Protein AF-A0A812NK89-F1 (afdb_monomer)

Nearest PDB structures (foldseek):
  6ip6-assembly1_2S  TM=3.475E-01  e=8.165E+00  Homo sapiens
  3pl0-assembly1_A  TM=1.656E-01  e=3.357E+00  Methylibium petroleiphilum PM1

Sequence (204 aa):
DRTREELKKIGLPSGADFSTDVNGKRNWAWVPVANDNKEDELMNLLQKYAIDVAEFSWQSFSELYDEVYTNRLSELQEIDNELLRTVRIVKVWLSADILGCRHVLVMKTKQQRRKTVEVPGVRALSMRMRAAQTWDDAAREALHDIARQIVLRMLPTKRPRDLSARRCECDVKVRSISGETMLVLDSKTSPEEVQNKKRISNMA

Mean predicted aligned error: 14.64 Å

pLDDT: mean 73.65, std 20.9, range [26.86, 96.31]

Organism: Symbiodinium pilosum (NCBI:txid2952)

Structure (mmCIF, N/CA/C/O backbone):
data_AF-A0A812NK89-F1
#
_entry.id   AF-A0A812NK89-F1
#
loop_
_atom_site.group_PDB
_atom_site.id
_atom_site.type_symbol
_atom_site.label_atom_id
_atom_site.label_alt_id
_atom_site.label_comp_id
_atom_site.label_asym_id
_atom_site.label_entity_id
_atom_site.label_seq_id
_atom_site.pdbx_PDB_ins_code
_atom_site.Cartn_x
_atom_site.Cartn_y
_atom_site.Cartn_z
_atom_site.occupancy
_atom_site.B_iso_or_equiv
_atom_site.auth_seq_id
_atom_site.auth_comp_id
_atom_site.auth_asym_id
_atom_site.auth_atom_id
_atom_site.pdbx_PDB_model_num
ATOM 1 N N . ASP A 1 1 ? -25.077 10.289 24.268 1.00 55.59 1 ASP A N 1
ATOM 2 C CA . ASP A 1 1 ? -25.752 10.000 25.546 1.00 55.59 1 ASP A CA 1
ATOM 3 C C . ASP A 1 1 ? -26.738 11.129 25.864 1.00 55.59 1 ASP A C 1
ATOM 5 O O . ASP A 1 1 ? -26.308 12.226 26.197 1.00 55.59 1 ASP A O 1
ATOM 9 N N . ARG A 1 2 ? -28.044 10.927 25.615 1.00 58.72 2 ARG A N 1
ATOM 10 C CA . ARG A 1 2 ? -29.088 11.986 25.666 1.00 58.72 2 ARG A CA 1
ATOM 11 C C . ARG A 1 2 ? -29.565 12.310 27.093 1.00 58.72 2 ARG A C 1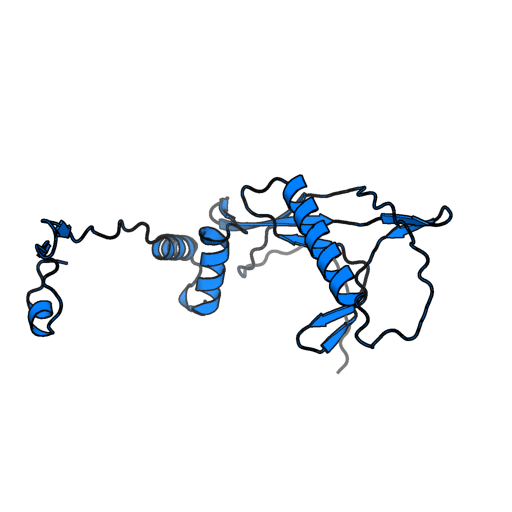
ATOM 13 O O . ARG A 1 2 ? -30.353 13.230 27.286 1.00 58.72 2 ARG A O 1
ATOM 20 N N . THR A 1 3 ? -29.105 11.552 28.083 1.00 67.88 3 THR A N 1
ATOM 21 C CA . THR A 1 3 ? -29.560 11.607 29.482 1.00 67.88 3 THR A CA 1
ATOM 22 C C . THR A 1 3 ? -28.690 12.498 30.373 1.00 67.88 3 THR A C 1
ATOM 24 O O . THR A 1 3 ? -29.073 12.792 31.502 1.00 67.88 3 THR A O 1
ATOM 27 N N . ARG A 1 4 ? -27.535 12.976 29.886 1.00 71.62 4 ARG A N 1
ATOM 28 C CA . ARG A 1 4 ? -26.609 13.804 30.676 1.00 71.62 4 ARG A CA 1
ATOM 29 C C . ARG A 1 4 ? -27.015 15.279 30.681 1.00 71.62 4 ARG A C 1
ATOM 31 O O . ARG A 1 4 ? -26.619 16.050 29.809 1.00 71.62 4 ARG A O 1
ATOM 38 N N . GLU A 1 5 ? -27.761 15.690 31.704 1.00 73.38 5 GLU A N 1
ATOM 39 C CA . GLU A 1 5 ? -28.183 17.089 31.907 1.00 73.38 5 GLU A CA 1
ATOM 40 C C . GLU A 1 5 ? -27.022 18.075 32.092 1.00 73.38 5 GLU A C 1
ATOM 42 O O . GLU A 1 5 ? -27.149 19.258 31.779 1.00 73.38 5 GLU A O 1
ATOM 47 N N . GLU A 1 6 ? -25.873 17.593 32.556 1.00 79.00 6 GLU A N 1
ATOM 48 C CA . GLU A 1 6 ? -24.673 18.400 32.786 1.00 79.00 6 GLU A CA 1
ATOM 49 C C . GLU A 1 6 ? -24.163 19.069 31.502 1.00 79.00 6 GLU A C 1
ATOM 51 O O . GLU A 1 6 ? -23.669 20.194 31.544 1.00 79.00 6 GLU A O 1
ATOM 56 N N . LEU A 1 7 ? -24.377 18.435 30.344 1.00 69.12 7 LEU A N 1
ATOM 57 C CA . LEU A 1 7 ? -23.975 18.966 29.039 1.00 69.12 7 LEU A CA 1
ATOM 58 C C . LEU A 1 7 ? -24.836 20.157 28.591 1.00 69.12 7 LEU A C 1
ATOM 60 O O . LEU A 1 7 ? -24.370 20.997 27.822 1.00 69.12 7 LEU A O 1
ATOM 64 N N . LYS A 1 8 ? -26.062 20.299 29.116 1.00 70.56 8 LYS A N 1
ATOM 65 C CA . LYS A 1 8 ? -26.908 21.474 28.841 1.00 70.56 8 LYS A CA 1
ATOM 66 C C . LYS A 1 8 ? -26.309 22.749 29.442 1.00 70.56 8 LYS A C 1
ATOM 68 O O . LYS A 1 8 ? -26.488 23.830 28.890 1.00 70.56 8 LYS A O 1
ATOM 73 N N . LYS A 1 9 ? -25.574 22.632 30.557 1.00 78.88 9 LYS A N 1
ATOM 74 C CA . LYS A 1 9 ? -24.990 23.781 31.275 1.00 78.88 9 LYS A CA 1
ATOM 75 C C . LYS A 1 9 ? -23.848 24.452 30.511 1.00 78.88 9 LYS A C 1
ATOM 77 O O . LYS A 1 9 ? -23.586 25.625 30.742 1.00 78.88 9 LYS A O 1
ATOM 82 N N . ILE A 1 10 ? -23.201 23.735 29.591 1.00 78.06 10 ILE A N 1
ATOM 83 C CA . ILE A 1 10 ? -22.114 24.258 28.747 1.00 78.06 10 ILE A CA 1
ATOM 84 C C . ILE A 1 10 ? -22.600 24.771 27.382 1.00 78.06 10 ILE A C 1
ATOM 86 O O . ILE A 1 10 ? -21.788 25.058 26.509 1.00 78.06 10 ILE A O 1
ATOM 90 N N . GLY A 1 11 ? -23.919 24.897 27.183 1.00 67.88 11 GLY A N 1
ATOM 91 C CA . GLY A 1 11 ? -24.496 25.450 25.954 1.00 67.88 11 GLY A CA 1
ATOM 92 C C . GLY A 1 11 ? -24.442 24.512 24.746 1.00 67.88 11 GLY A C 1
ATOM 93 O O . GLY A 1 11 ? -24.656 24.960 23.620 1.00 67.88 11 GLY A O 1
ATOM 94 N N . LEU A 1 12 ? -24.173 23.218 24.951 1.00 68.06 12 LEU A N 1
ATOM 95 C CA . LEU A 1 12 ? -24.288 22.234 23.878 1.00 68.06 12 LEU A CA 1
ATOM 96 C C . LEU A 1 12 ? -25.770 22.008 23.528 1.00 68.06 12 LEU A C 1
ATOM 98 O O . LEU A 1 12 ? -26.615 21.957 24.430 1.00 68.06 12 LEU A O 1
ATOM 102 N N . PRO A 1 13 ? -26.112 21.856 22.235 1.00 71.88 13 PRO A N 1
ATOM 103 C CA . PRO A 1 13 ? -27.477 21.567 21.816 1.00 71.88 13 PRO A CA 1
ATOM 104 C C . PRO A 1 13 ? -27.959 20.261 22.456 1.00 71.88 13 PRO A C 1
ATOM 106 O O . PRO A 1 13 ? -27.201 19.302 22.585 1.00 71.88 13 PRO A O 1
ATOM 109 N N . SER A 1 14 ? -29.237 20.210 22.837 1.00 70.81 14 SER A N 1
ATOM 110 C CA . SER A 1 14 ? -29.830 19.128 23.642 1.00 70.81 14 SER A CA 1
ATOM 111 C C . SER A 1 14 ? -29.817 17.739 22.985 1.00 70.81 14 SER A C 1
ATOM 113 O O . SER A 1 14 ? -30.301 16.779 23.583 1.00 70.81 14 SER A O 1
ATOM 115 N N . GLY A 1 15 ? -29.310 17.616 21.754 1.00 71.75 15 GLY A N 1
ATOM 116 C CA . GLY A 1 15 ? -29.371 16.388 20.963 1.00 71.75 15 GLY A CA 1
ATOM 117 C C . GLY A 1 15 ? -30.804 15.949 20.641 1.00 71.75 15 GLY A C 1
ATOM 118 O O . GLY A 1 15 ? -31.006 14.802 20.241 1.00 71.75 15 GLY A O 1
ATOM 119 N N . ALA A 1 16 ? -31.789 16.831 20.853 1.00 81.06 16 ALA A N 1
ATOM 120 C CA . ALA A 1 16 ? -33.176 16.628 20.470 1.00 81.06 16 ALA A CA 1
ATOM 121 C C . ALA A 1 16 ? -33.377 17.010 19.003 1.00 81.06 16 ALA A C 1
ATOM 123 O O . ALA A 1 16 ? -32.737 17.935 18.490 1.00 81.06 16 ALA A O 1
ATOM 124 N N . ASP A 1 17 ? -34.274 16.288 18.345 1.00 85.31 17 ASP A N 1
ATOM 125 C CA . ASP A 1 17 ? -34.694 16.588 16.984 1.00 85.31 17 ASP A CA 1
ATOM 126 C C . ASP A 1 17 ? -35.378 17.966 16.959 1.00 85.31 17 ASP A C 1
ATOM 128 O O . ASP A 1 17 ? -36.081 18.343 17.901 1.00 85.31 17 ASP A O 1
ATOM 132 N N . PHE A 1 18 ? -35.156 18.747 15.904 1.00 85.88 18 PHE A N 1
ATOM 133 C CA . PHE A 1 18 ? -35.702 20.101 15.785 1.00 85.88 18 PHE A CA 1
ATOM 134 C C . PHE A 1 18 ? -36.192 20.378 14.365 1.00 85.88 18 PHE A C 1
ATOM 136 O O . PHE A 1 18 ? -35.745 19.754 13.408 1.00 85.88 18 PHE A O 1
ATOM 143 N N . SER A 1 19 ? -37.121 21.322 14.203 1.00 86.44 19 SER A N 1
ATOM 144 C CA . SER A 1 19 ? -37.657 21.699 12.892 1.00 86.44 19 SER A CA 1
ATOM 145 C C . SER A 1 19 ? -37.389 23.162 12.566 1.00 86.44 19 SER A C 1
ATOM 147 O O . SER A 1 19 ? -37.521 24.023 13.433 1.00 86.44 19 SER A O 1
ATOM 149 N N . THR A 1 20 ? -37.065 23.454 11.309 1.00 86.31 20 THR A N 1
ATOM 150 C CA . THR A 1 20 ? -36.883 24.823 10.799 1.00 86.31 20 THR A CA 1
ATOM 151 C C . THR A 1 20 ? -37.937 25.126 9.739 1.00 86.31 20 THR A C 1
ATOM 153 O O . THR A 1 20 ? -38.145 24.290 8.859 1.00 86.31 20 THR A O 1
ATOM 156 N N . ASP A 1 21 ? -38.555 26.310 9.791 1.00 84.62 21 ASP A N 1
ATOM 157 C CA . ASP A 1 21 ? -39.741 26.641 8.975 1.00 84.62 21 ASP A CA 1
ATOM 158 C C . ASP A 1 21 ? -39.527 27.789 7.970 1.00 84.62 21 ASP A C 1
ATOM 160 O O . ASP A 1 21 ? -40.466 28.310 7.383 1.00 84.62 21 ASP A O 1
ATOM 164 N N . VAL A 1 22 ? -38.276 28.201 7.744 1.00 67.88 22 VAL A N 1
ATOM 165 C CA . VAL A 1 22 ? -37.974 29.460 7.038 1.00 67.88 22 VAL A CA 1
ATOM 166 C C . VAL A 1 22 ? -38.356 29.434 5.548 1.00 67.88 22 VAL A C 1
ATOM 168 O O . VAL A 1 22 ? -38.524 30.494 4.970 1.00 67.88 22 VAL A O 1
ATOM 171 N N . ASN A 1 23 ? -38.531 28.262 4.923 1.00 72.00 23 ASN A N 1
ATOM 172 C CA . ASN A 1 23 ? -38.960 28.113 3.517 1.00 72.00 23 ASN A CA 1
ATOM 173 C C . ASN A 1 23 ? -39.613 26.735 3.255 1.00 72.00 23 ASN A C 1
ATOM 175 O O . ASN A 1 23 ? -39.410 26.116 2.209 1.00 72.00 23 ASN A O 1
ATOM 179 N N . GLY A 1 24 ? -40.348 26.215 4.241 1.00 68.12 24 GLY A N 1
ATOM 180 C CA . GLY A 1 24 ? -40.904 24.861 4.239 1.00 68.12 24 GLY A CA 1
ATOM 181 C C . GLY A 1 24 ? -40.379 24.027 5.405 1.00 68.12 24 GLY A C 1
ATOM 182 O O . GLY A 1 24 ? -39.191 24.070 5.735 1.00 68.12 24 GLY A O 1
ATOM 183 N N . LYS A 1 25 ? -41.285 23.268 6.023 1.00 83.50 25 LYS A N 1
ATOM 184 C CA . LYS A 1 25 ? -41.045 22.507 7.249 1.00 83.50 25 LYS A CA 1
ATOM 185 C C . LYS A 1 25 ? -40.004 21.406 7.020 1.00 83.50 25 LYS A C 1
ATOM 187 O O . LYS A 1 25 ? -40.311 20.366 6.437 1.00 83.50 25 LYS A O 1
ATOM 192 N N . ARG A 1 26 ? -38.766 21.626 7.477 1.00 80.31 26 ARG A N 1
ATOM 193 C CA . ARG A 1 26 ? -37.699 20.607 7.498 1.00 80.31 26 ARG A CA 1
ATOM 194 C C . ARG A 1 26 ? -37.503 20.100 8.918 1.00 80.31 26 ARG A C 1
ATOM 196 O O . ARG A 1 26 ? -37.301 20.905 9.823 1.00 80.31 26 ARG A O 1
ATOM 203 N N . ASN A 1 27 ? -37.538 18.781 9.088 1.00 86.88 27 ASN A N 1
ATOM 204 C CA . ASN A 1 27 ? -37.247 18.112 10.353 1.00 86.88 27 ASN A CA 1
ATOM 205 C C . ASN A 1 27 ? -35.789 17.640 10.344 1.00 86.88 27 ASN A C 1
ATOM 207 O O . ASN A 1 27 ? -35.358 16.976 9.402 1.00 86.88 27 ASN A O 1
ATOM 211 N N . TRP A 1 28 ? -35.052 17.979 11.392 1.00 83.75 28 TRP A N 1
ATOM 212 C CA . TRP A 1 28 ? -33.670 17.586 11.623 1.00 83.75 28 TRP A CA 1
ATOM 213 C C . TRP A 1 28 ? -33.658 16.595 12.775 1.00 83.75 28 TRP A C 1
ATOM 215 O O . TRP A 1 28 ? -34.156 16.909 13.855 1.00 83.75 28 TRP A O 1
ATOM 225 N N . ALA A 1 29 ? -33.100 15.411 12.544 1.00 87.50 29 ALA A N 1
ATOM 226 C CA . ALA A 1 29 ? -32.962 14.393 13.569 1.00 87.50 29 ALA A CA 1
ATOM 227 C C . ALA A 1 29 ? -31.492 14.054 13.796 1.00 87.50 29 ALA A C 1
ATOM 229 O O . ALA A 1 29 ? -30.716 13.947 12.841 1.00 87.50 29 ALA A O 1
ATOM 230 N N . TRP A 1 30 ? -31.114 13.860 15.059 1.00 75.50 30 TRP A N 1
ATOM 231 C CA . TRP A 1 30 ? -29.780 13.369 15.398 1.00 75.50 30 TRP A CA 1
ATOM 232 C C . TRP A 1 30 ? -29.757 11.862 15.190 1.00 75.50 30 TRP A C 1
ATOM 234 O O . TRP A 1 30 ? -30.158 11.093 16.068 1.00 75.50 30 TRP A O 1
ATOM 244 N N . VAL A 1 31 ? -29.309 11.444 14.012 1.00 74.62 31 VAL A N 1
ATOM 245 C CA . VAL A 1 31 ? -29.063 10.034 13.724 1.00 74.62 31 VAL A CA 1
ATOM 246 C C . VAL A 1 31 ? -27.795 9.634 14.484 1.00 74.62 31 VAL A C 1
ATOM 248 O O . VAL A 1 31 ? -26.785 10.332 14.351 1.00 74.62 31 VAL A O 1
ATOM 251 N N . PRO A 1 32 ? -27.819 8.574 15.317 1.00 65.50 32 PRO A N 1
ATOM 252 C CA . PRO A 1 32 ? -26.586 8.038 15.871 1.00 65.50 32 PRO A CA 1
ATOM 253 C C . PRO A 1 32 ? -25.671 7.732 14.692 1.00 65.50 32 PRO A C 1
ATOM 255 O O . PRO A 1 32 ? -26.097 7.069 13.747 1.00 65.50 32 PRO A O 1
ATOM 258 N N . VAL A 1 33 ? -24.444 8.251 14.722 1.00 68.88 33 VAL A N 1
ATOM 259 C CA . VAL A 1 33 ? -23.413 7.775 13.804 1.00 68.88 33 VAL A CA 1
ATOM 260 C C . VAL A 1 33 ? -23.385 6.275 14.044 1.00 68.88 33 VAL A C 1
ATOM 262 O O . VAL A 1 33 ? -23.099 5.852 15.163 1.00 68.88 33 VAL A O 1
ATOM 265 N N . ALA A 1 34 ? -23.853 5.486 13.072 1.00 57.66 34 ALA A N 1
ATOM 266 C CA . ALA A 1 34 ? -23.737 4.044 13.164 1.00 57.66 34 ALA A CA 1
ATOM 267 C C . ALA A 1 34 ? -22.264 3.800 13.478 1.00 57.66 34 ALA A C 1
ATOM 269 O O . ALA A 1 34 ? -21.407 4.330 12.769 1.00 57.66 34 ALA A O 1
ATOM 270 N N . ASN A 1 35 ? -21.992 3.139 14.603 1.00 56.91 35 ASN A N 1
ATOM 271 C CA . ASN A 1 35 ? -20.650 2.887 15.115 1.00 56.91 35 ASN A CA 1
ATOM 272 C C . ASN A 1 35 ? -19.913 1.881 14.213 1.00 56.91 35 ASN A C 1
ATOM 274 O O . ASN A 1 35 ? -19.302 0.942 14.707 1.00 56.91 35 ASN A O 1
ATOM 278 N N . ASP A 1 36 ? -19.907 2.099 12.902 1.00 65.00 36 ASP A N 1
ATOM 279 C CA . ASP A 1 36 ? -18.896 1.582 11.991 1.00 65.00 36 ASP A CA 1
ATOM 280 C C . ASP A 1 36 ? -17.612 2.386 12.245 1.00 65.00 36 ASP A C 1
ATOM 282 O O . ASP A 1 36 ? -17.032 2.993 11.337 1.00 65.00 36 ASP A O 1
ATOM 286 N N . ASN A 1 37 ? -17.196 2.473 13.515 1.00 85.06 37 ASN A N 1
ATOM 287 C CA . ASN A 1 37 ? -15.944 3.094 13.881 1.00 85.06 37 ASN A CA 1
ATOM 288 C C . ASN A 1 37 ? -14.851 2.083 13.557 1.00 85.06 37 ASN A C 1
ATOM 290 O O . ASN A 1 37 ? -14.340 1.373 14.417 1.00 85.06 37 ASN A O 1
ATOM 294 N N . LYS A 1 38 ? -14.539 1.980 12.266 1.00 89.38 38 LYS A N 1
ATOM 295 C CA . LYS A 1 38 ? -13.517 1.078 11.732 1.00 89.38 38 LYS A CA 1
ATOM 296 C C . LYS A 1 38 ? -12.155 1.311 12.385 1.00 89.38 38 LYS A C 1
ATOM 298 O O . LYS A 1 38 ? -11.310 0.422 12.366 1.00 89.38 38 LYS A O 1
ATOM 303 N N . GLU A 1 39 ? -11.933 2.499 12.949 1.00 90.88 39 GLU A N 1
ATOM 304 C CA . GLU A 1 39 ? -10.763 2.794 13.772 1.00 90.88 39 GLU A CA 1
ATOM 305 C C . GLU A 1 39 ? -10.754 1.930 15.038 1.00 90.88 39 GLU A C 1
ATOM 307 O O . GLU A 1 39 ? -9.758 1.261 15.301 1.00 90.88 39 GLU A O 1
ATOM 312 N N . ASP A 1 40 ? -11.873 1.860 15.767 1.00 91.06 40 ASP A N 1
ATOM 313 C CA . ASP A 1 40 ? -12.019 0.987 16.937 1.00 91.06 40 ASP A CA 1
ATOM 314 C C . ASP A 1 40 ? -11.931 -0.491 16.535 1.00 91.06 40 ASP A C 1
ATOM 316 O O . ASP A 1 40 ? -11.310 -1.283 17.238 1.00 91.06 40 ASP A O 1
ATOM 320 N N . GLU A 1 41 ? -12.505 -0.881 15.392 1.00 92.69 41 GLU A N 1
ATOM 321 C CA . GLU A 1 41 ? -12.369 -2.249 14.868 1.00 92.69 41 GLU A CA 1
ATOM 322 C C . GLU A 1 41 ? -10.905 -2.606 14.594 1.00 92.69 41 GLU A C 1
ATOM 324 O O . GLU A 1 41 ? -10.451 -3.681 14.988 1.00 92.69 41 GLU A O 1
ATOM 329 N N . LEU A 1 42 ? -10.145 -1.699 13.970 1.00 94.44 42 LEU A N 1
ATOM 330 C CA . LEU A 1 42 ? -8.715 -1.879 13.733 1.00 94.44 42 LEU A CA 1
ATOM 331 C C . LEU A 1 42 ? -7.932 -1.951 15.044 1.00 94.44 42 LEU A C 1
ATOM 333 O O . LEU A 1 42 ? -7.084 -2.826 15.191 1.00 94.44 42 LEU A O 1
ATOM 337 N N . MET A 1 43 ? -8.222 -1.065 15.998 1.00 94.56 43 MET A N 1
ATOM 338 C CA . MET A 1 43 ? -7.602 -1.068 17.326 1.00 94.56 43 MET A CA 1
ATOM 339 C C . MET A 1 43 ? -7.841 -2.394 18.047 1.00 94.56 43 MET A C 1
ATOM 341 O O . MET A 1 43 ? -6.892 -3.020 18.516 1.00 94.56 43 MET A O 1
ATOM 345 N N . ASN A 1 44 ? -9.095 -2.848 18.084 1.00 94.25 44 ASN A N 1
ATOM 346 C CA . ASN A 1 44 ? -9.482 -4.116 18.694 1.00 94.25 44 ASN A CA 1
ATOM 347 C C . ASN A 1 44 ? -8.812 -5.298 17.989 1.00 94.25 44 ASN A C 1
ATOM 349 O O . ASN A 1 44 ? -8.362 -6.233 18.650 1.00 94.25 44 ASN A O 1
ATOM 353 N N . LEU A 1 45 ? -8.709 -5.248 16.657 1.00 95.19 45 LEU A N 1
ATOM 354 C CA . LEU A 1 45 ? -8.017 -6.263 15.875 1.00 95.19 45 LEU A CA 1
ATOM 355 C C . LEU A 1 45 ? -6.532 -6.308 16.244 1.00 95.19 45 LEU A C 1
ATOM 357 O O . LEU A 1 45 ? -6.048 -7.375 16.582 1.00 95.19 45 LEU A O 1
ATOM 361 N N . LEU A 1 46 ? -5.818 -5.181 16.262 1.00 95.25 46 LEU A N 1
ATOM 362 C CA . LEU A 1 46 ? -4.400 -5.144 16.650 1.00 95.25 46 LEU A CA 1
ATOM 363 C C . LEU A 1 46 ? -4.186 -5.648 18.089 1.00 95.25 46 LEU A C 1
ATOM 365 O O . LEU A 1 46 ? -3.318 -6.489 18.332 1.00 95.25 46 LEU A O 1
ATOM 369 N N . GLN A 1 47 ? -5.026 -5.206 19.029 1.00 95.19 47 GLN A N 1
ATOM 370 C CA . GLN A 1 47 ? -4.960 -5.630 20.431 1.00 95.19 47 GLN A CA 1
ATOM 371 C C . GLN A 1 47 ? -5.242 -7.127 20.613 1.00 95.19 47 GLN A C 1
ATOM 373 O O . GLN A 1 47 ? -4.576 -7.768 21.428 1.00 95.19 47 GLN A O 1
ATOM 378 N N . LYS A 1 48 ? -6.168 -7.709 19.833 1.00 96.31 48 LYS A N 1
ATOM 379 C CA . LYS A 1 48 ? -6.460 -9.157 19.840 1.00 96.31 48 LYS A CA 1
ATOM 380 C C . LYS A 1 48 ? -5.195 -9.994 19.594 1.00 96.31 48 LYS A C 1
ATOM 382 O O . LYS A 1 48 ? -5.078 -11.073 20.167 1.00 96.31 48 LYS A O 1
ATOM 387 N N . TYR A 1 49 ? -4.245 -9.488 18.806 1.00 95.94 49 TYR A N 1
ATOM 388 C CA . TYR A 1 49 ? -2.977 -10.161 18.484 1.00 95.94 49 TYR A CA 1
ATOM 389 C C . TYR A 1 49 ? -1.783 -9.663 19.294 1.00 95.94 49 TYR A C 1
ATOM 391 O O . TYR A 1 49 ? -0.641 -9.829 18.871 1.00 95.94 49 TYR A O 1
ATOM 399 N N . ALA A 1 50 ? -2.032 -9.045 20.452 1.00 94.38 50 ALA A N 1
ATOM 400 C CA . ALA A 1 50 ? -0.993 -8.517 21.333 1.00 94.38 50 ALA A CA 1
ATOM 401 C C . ALA A 1 50 ? -0.037 -7.517 20.648 1.00 94.38 50 ALA A C 1
ATOM 403 O O . ALA A 1 50 ? 1.104 -7.349 21.078 1.00 94.38 50 ALA A O 1
ATOM 404 N N . ILE A 1 51 ? -0.499 -6.829 19.597 1.00 93.38 51 ILE A N 1
ATOM 405 C CA . ILE A 1 51 ? 0.235 -5.716 18.998 1.00 93.38 51 ILE A CA 1
ATOM 406 C C . ILE A 1 51 ? 0.004 -4.501 19.895 1.00 93.38 51 ILE A C 1
ATOM 408 O O . ILE A 1 51 ? -1.120 -4.001 19.998 1.00 93.38 51 ILE A O 1
ATOM 412 N N . ASP A 1 52 ? 1.060 -4.043 20.567 1.00 92.56 52 ASP A N 1
ATOM 413 C CA . ASP A 1 52 ? 0.969 -2.898 21.467 1.00 92.56 52 ASP A CA 1
ATOM 414 C C . ASP A 1 52 ? 0.733 -1.612 20.671 1.00 92.56 52 ASP A C 1
ATOM 416 O O . ASP A 1 52 ? 1.625 -1.073 20.015 1.00 92.56 52 ASP A O 1
ATOM 420 N N . VAL A 1 53 ? -0.496 -1.103 20.731 1.00 90.00 53 VAL A N 1
ATOM 421 C CA . VAL A 1 53 ? -0.868 0.124 20.025 1.00 90.00 53 VAL A CA 1
ATOM 422 C C . VAL A 1 53 ? -0.201 1.359 20.640 1.00 90.00 53 VAL A C 1
ATOM 424 O O . VAL A 1 53 ? -0.061 2.374 19.961 1.00 90.00 53 VAL A O 1
ATOM 427 N N . ALA A 1 54 ? 0.261 1.291 21.894 1.00 91.12 54 ALA A N 1
ATOM 428 C CA . ALA A 1 54 ? 0.986 2.398 22.513 1.00 91.12 54 ALA A CA 1
ATOM 429 C C . ALA A 1 54 ? 2.366 2.632 21.870 1.00 91.12 54 ALA A C 1
ATOM 431 O O . ALA A 1 54 ? 2.886 3.747 21.940 1.00 91.12 54 ALA A O 1
ATOM 432 N N . GLU A 1 55 ? 2.942 1.620 21.206 1.00 91.94 55 GLU A N 1
ATOM 433 C CA . GLU A 1 55 ? 4.183 1.772 20.434 1.00 91.94 55 GLU A CA 1
ATOM 434 C C . GLU A 1 55 ? 3.966 2.519 19.107 1.00 91.94 55 GLU A C 1
ATOM 436 O O . GLU A 1 55 ? 4.909 3.083 18.541 1.00 91.94 55 GLU A O 1
ATOM 441 N N . PHE A 1 56 ? 2.730 2.561 18.598 1.00 88.19 56 PHE A N 1
ATOM 442 C CA . PHE A 1 56 ? 2.417 3.261 17.359 1.00 88.19 56 PHE A CA 1
ATOM 443 C C . PHE A 1 56 ? 2.305 4.759 17.619 1.00 88.19 56 PHE A C 1
ATOM 445 O O . PHE A 1 56 ? 1.518 5.228 18.440 1.00 88.19 56 PHE A O 1
ATOM 452 N N . SER A 1 57 ? 3.040 5.551 16.836 1.00 93.44 57 SER A N 1
ATOM 453 C CA . SER A 1 57 ? 2.702 6.964 16.727 1.00 93.44 57 SER A CA 1
ATOM 454 C C . SER A 1 57 ? 1.312 7.101 16.101 1.00 93.44 57 SER A C 1
ATOM 456 O O . SER A 1 57 ? 0.922 6.317 15.229 1.00 93.44 57 SER A O 1
ATOM 458 N N . TRP A 1 58 ? 0.573 8.134 16.507 1.00 89.44 58 TRP A N 1
ATOM 459 C CA . TRP A 1 58 ? -0.742 8.431 15.934 1.00 89.44 58 TRP A CA 1
ATOM 460 C C . TRP A 1 58 ? -0.686 8.562 14.401 1.00 89.44 58 TRP A C 1
ATOM 462 O O . TRP A 1 58 ? -1.593 8.112 13.705 1.00 89.44 58 TRP A O 1
ATOM 472 N N . GLN A 1 59 ? 0.418 9.095 13.860 1.00 93.31 59 GLN A N 1
ATOM 473 C CA . GLN A 1 59 ? 0.636 9.165 12.415 1.00 93.31 59 GLN A CA 1
ATOM 474 C C . GLN A 1 59 ? 0.740 7.774 11.777 1.00 93.31 59 GLN A C 1
ATOM 476 O O . GLN A 1 59 ? 0.076 7.527 10.777 1.00 93.31 59 GLN A O 1
ATOM 481 N N . SER A 1 60 ? 1.515 6.851 12.359 1.00 92.88 60 SER A N 1
ATOM 482 C CA . SER A 1 60 ? 1.656 5.487 11.828 1.00 92.88 60 SER A CA 1
ATOM 483 C C . SER A 1 60 ? 0.336 4.716 11.859 1.00 92.88 60 SER A C 1
ATOM 485 O O . SER A 1 60 ? 0.041 3.968 10.926 1.00 92.88 60 SER A O 1
ATOM 487 N N . PHE A 1 61 ? -0.472 4.906 12.908 1.00 93.75 61 PHE A N 1
ATOM 488 C CA . PHE A 1 61 ? -1.803 4.305 12.987 1.00 93.75 61 PHE A CA 1
ATOM 489 C C . PHE A 1 61 ? -2.740 4.872 11.914 1.00 93.75 61 PHE A C 1
ATOM 491 O O . PHE A 1 61 ? -3.360 4.104 11.183 1.00 93.75 61 PHE A O 1
ATOM 498 N N . SER A 1 62 ? -2.787 6.201 11.762 1.00 93.31 62 SER A N 1
ATOM 499 C CA . SER A 1 62 ? -3.580 6.860 10.716 1.00 93.31 62 SER A CA 1
ATOM 500 C C . SER A 1 62 ? -3.167 6.397 9.317 1.00 93.31 62 SER A C 1
ATOM 502 O O . SER A 1 62 ? -4.027 6.128 8.483 1.00 93.31 62 SER A O 1
ATOM 504 N N . GLU A 1 63 ? -1.865 6.254 9.060 1.00 94.00 63 GLU A N 1
ATOM 505 C CA . GLU A 1 63 ? -1.351 5.746 7.786 1.00 94.00 63 GLU A CA 1
ATOM 506 C C . GLU A 1 63 ? -1.766 4.289 7.538 1.00 94.00 63 GLU A C 1
ATOM 508 O O . GLU A 1 63 ? -2.147 3.947 6.419 1.00 94.00 63 GLU A O 1
ATOM 513 N N . LEU A 1 64 ? -1.725 3.430 8.564 1.00 94.31 64 LEU A N 1
ATOM 514 C CA . LEU A 1 64 ? -2.185 2.043 8.457 1.00 94.31 64 LEU A CA 1
ATOM 515 C C . LEU A 1 64 ? -3.695 1.971 8.207 1.00 94.31 64 LEU A C 1
ATOM 517 O O . LEU A 1 64 ? -4.134 1.221 7.335 1.00 94.31 64 LEU A O 1
ATOM 521 N N . TYR A 1 65 ? -4.477 2.762 8.940 1.00 94.69 65 TYR A N 1
ATOM 522 C CA . TYR A 1 65 ? -5.922 2.849 8.770 1.00 94.69 65 TYR A CA 1
ATOM 523 C C . TYR A 1 65 ? -6.286 3.281 7.347 1.00 94.69 65 TYR A C 1
ATOM 525 O O . TYR A 1 65 ? -7.066 2.608 6.666 1.00 94.69 65 TYR A O 1
ATOM 533 N N . ASP A 1 66 ? -5.650 4.347 6.859 1.00 94.00 66 ASP A N 1
ATOM 534 C CA . ASP A 1 66 ? -5.840 4.816 5.493 1.00 94.00 66 ASP A CA 1
ATOM 535 C C . ASP A 1 66 ? -5.386 3.788 4.466 1.00 94.00 66 ASP A C 1
ATOM 537 O O . ASP A 1 66 ? -5.988 3.660 3.401 1.00 94.00 66 ASP A O 1
ATOM 541 N N . GLU A 1 67 ? -4.324 3.041 4.741 1.00 93.44 67 GLU A N 1
ATOM 542 C CA . GLU A 1 67 ? -3.862 2.003 3.833 1.00 93.44 67 GLU A CA 1
ATOM 543 C C . GLU A 1 67 ? -4.880 0.862 3.695 1.00 93.44 67 GLU A C 1
ATOM 545 O O . GLU A 1 67 ? -5.161 0.436 2.570 1.00 93.44 67 GLU A O 1
ATOM 550 N N . VAL A 1 68 ? -5.440 0.397 4.813 1.00 93.38 68 VAL A N 1
ATOM 551 C CA . VAL A 1 68 ? -6.332 -0.770 4.870 1.00 93.38 68 VAL A CA 1
ATOM 552 C C . VAL A 1 68 ? -7.760 -0.403 4.460 1.00 93.38 68 VAL A C 1
ATOM 554 O O . VAL A 1 68 ? -8.340 -1.041 3.580 1.00 93.38 68 VAL A O 1
ATOM 557 N N . TYR A 1 69 ? -8.335 0.652 5.043 1.00 92.00 69 TYR A N 1
ATOM 558 C CA . TYR A 1 69 ? -9.762 0.956 4.899 1.00 92.00 69 TYR A CA 1
ATOM 559 C C . TYR A 1 69 ? -10.063 2.021 3.846 1.00 92.00 69 TYR A C 1
ATOM 561 O O . TYR A 1 69 ? -11.013 1.850 3.073 1.00 92.00 69 TYR A O 1
ATOM 569 N N . THR A 1 70 ? -9.264 3.090 3.788 1.00 90.31 70 THR A N 1
ATOM 570 C CA . THR A 1 70 ? -9.497 4.216 2.866 1.00 90.31 70 THR A CA 1
ATOM 571 C C . THR A 1 70 ? -9.031 3.873 1.450 1.00 90.31 70 THR A C 1
ATOM 573 O O . THR A 1 70 ? -9.806 3.919 0.495 1.00 90.31 70 THR A O 1
ATOM 576 N N . ASN A 1 71 ? -7.765 3.483 1.307 1.00 89.44 71 ASN A N 1
ATOM 577 C CA . ASN A 1 71 ? -7.112 3.268 0.017 1.00 89.44 71 ASN A CA 1
ATOM 578 C C . ASN A 1 71 ? -7.155 1.805 -0.442 1.00 89.44 71 ASN A C 1
ATOM 580 O O . ASN A 1 71 ? -6.972 1.540 -1.634 1.00 89.44 71 ASN A O 1
ATOM 584 N N . ARG A 1 72 ? -7.392 0.865 0.486 1.00 91.06 72 ARG A N 1
ATOM 585 C CA . ARG A 1 72 ? -7.416 -0.587 0.240 1.00 91.06 72 ARG A CA 1
ATOM 586 C C . ARG A 1 72 ? -6.174 -1.067 -0.516 1.00 91.06 72 ARG A C 1
ATOM 588 O O . ARG A 1 72 ? -6.272 -1.781 -1.517 1.00 91.06 72 ARG A O 1
ATOM 595 N N . LEU A 1 73 ? -5.005 -0.603 -0.080 1.00 88.56 73 LEU A N 1
ATOM 596 C CA . LEU A 1 73 ? -3.700 -0.984 -0.637 1.00 88.56 73 LEU A CA 1
ATOM 597 C C . LEU A 1 73 ? -3.120 -2.221 0.053 1.00 88.56 73 LEU A C 1
ATOM 599 O O . LEU A 1 73 ? -2.206 -2.853 -0.480 1.00 88.56 73 LEU A O 1
ATOM 603 N N . SER A 1 74 ? -3.640 -2.552 1.231 1.00 91.94 74 SER A N 1
ATOM 604 C CA . SER A 1 74 ? -3.339 -3.785 1.940 1.00 91.94 74 SER A CA 1
ATOM 605 C C . SER A 1 74 ? -4.584 -4.374 2.580 1.00 91.94 74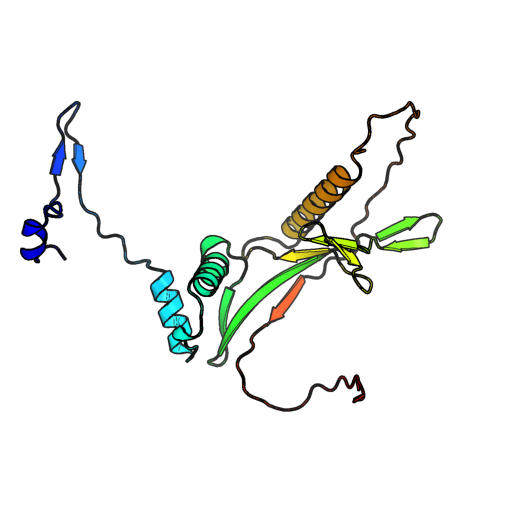 SER A C 1
ATOM 607 O O . SER A 1 74 ? -5.604 -3.704 2.743 1.00 91.94 74 SER A O 1
ATOM 609 N N . GLU A 1 75 ? -4.486 -5.655 2.904 1.00 92.62 75 GLU A N 1
ATOM 610 C CA . GLU A 1 75 ? -5.509 -6.415 3.611 1.00 92.62 75 GLU A CA 1
ATOM 611 C C . GLU A 1 75 ? -4.882 -6.998 4.876 1.00 92.62 75 GLU A C 1
ATOM 613 O O . GLU A 1 75 ? -3.745 -7.476 4.839 1.00 92.62 75 GLU A O 1
ATOM 618 N N . LEU A 1 76 ? -5.616 -6.958 5.985 1.00 94.56 76 LEU A N 1
ATOM 619 C CA . LEU A 1 76 ? -5.259 -7.659 7.215 1.00 94.56 76 LEU A CA 1
ATOM 620 C C . LEU A 1 76 ? -6.045 -8.971 7.262 1.00 94.56 76 LEU A C 1
ATOM 622 O O . LEU A 1 76 ? -7.265 -8.958 7.100 1.00 94.56 76 LEU A O 1
ATOM 626 N N . GLN A 1 77 ? -5.352 -10.091 7.442 1.00 93.94 77 GLN A N 1
ATOM 627 C CA . GLN A 1 77 ? -5.940 -11.429 7.462 1.00 93.94 77 GLN A CA 1
ATOM 628 C C . GLN A 1 77 ? -5.476 -12.194 8.702 1.00 93.94 77 GLN A C 1
ATOM 630 O O . GLN A 1 77 ? -4.302 -12.170 9.050 1.00 93.94 77 GLN A O 1
ATOM 635 N N . GLU A 1 78 ? -6.406 -12.880 9.355 1.00 94.50 78 GLU A N 1
ATOM 636 C CA . GLU A 1 78 ? -6.145 -13.819 10.450 1.00 94.50 78 GLU A CA 1
ATOM 637 C C . GLU A 1 78 ? -5.749 -15.173 9.853 1.00 94.50 78 GLU A C 1
ATOM 639 O O . GLU A 1 78 ? -6.580 -15.827 9.220 1.00 94.50 78 GLU A O 1
ATOM 644 N N . ILE A 1 79 ? -4.486 -15.573 10.011 1.00 93.69 79 ILE A N 1
ATOM 645 C CA . ILE A 1 79 ? -3.959 -16.863 9.541 1.00 93.69 79 ILE A CA 1
ATOM 646 C C . ILE A 1 79 ? -3.146 -17.473 10.683 1.00 93.69 79 ILE A C 1
ATOM 648 O O . ILE A 1 79 ? -2.252 -16.826 11.207 1.00 93.69 79 ILE A O 1
ATOM 652 N N . ASP A 1 80 ? -3.484 -18.698 11.093 1.00 93.81 80 ASP A N 1
ATOM 653 C CA . ASP A 1 80 ? -2.781 -19.448 12.147 1.00 93.81 80 ASP A CA 1
ATOM 654 C C . ASP A 1 80 ? -2.587 -18.675 13.467 1.00 93.81 80 ASP A C 1
ATOM 656 O O . ASP A 1 80 ? -1.567 -18.794 14.139 1.00 93.81 80 ASP A O 1
ATOM 660 N N . ASN A 1 81 ? -3.607 -17.900 13.863 1.00 92.75 81 ASN A N 1
ATOM 661 C CA . ASN A 1 81 ? -3.590 -17.041 15.055 1.00 92.75 81 ASN A CA 1
ATOM 662 C C . ASN A 1 81 ? -2.534 -15.915 14.997 1.00 92.75 81 ASN A C 1
ATOM 664 O O . ASN A 1 81 ? -2.176 -15.335 16.022 1.00 92.75 81 ASN A O 1
ATOM 668 N N . GLU A 1 82 ? -2.104 -15.554 13.790 1.00 93.25 82 GLU A N 1
ATOM 669 C CA . GLU A 1 82 ? -1.308 -14.371 13.486 1.00 93.25 82 GLU A CA 1
ATOM 670 C C . GLU A 1 82 ? -2.099 -13.414 12.580 1.00 93.25 82 GLU A C 1
ATOM 672 O O . GLU A 1 82 ? -2.929 -13.822 11.762 1.00 93.25 82 GLU A O 1
ATOM 677 N N . LEU A 1 83 ? -1.848 -12.112 12.722 1.00 95.19 83 LEU A N 1
ATOM 678 C CA . LEU A 1 83 ? -2.515 -11.079 11.930 1.00 95.19 83 LEU A CA 1
ATOM 679 C C . LEU A 1 83 ? -1.652 -10.659 10.748 1.00 95.19 83 LEU A C 1
ATOM 681 O O . LEU A 1 83 ? -0.937 -9.678 10.874 1.00 95.19 83 LEU A O 1
ATOM 685 N N . LEU A 1 84 ? -1.747 -11.336 9.603 1.00 94.38 84 LEU A N 1
ATOM 686 C CA . LEU A 1 84 ? -0.949 -11.081 8.401 1.00 94.38 84 LEU A CA 1
ATOM 687 C C . LEU A 1 84 ? -1.400 -9.837 7.622 1.00 94.38 84 LEU A C 1
ATOM 689 O O . LEU A 1 84 ? -2.548 -9.733 7.190 1.00 94.38 84 LEU A O 1
ATOM 693 N N . ARG A 1 85 ? -0.463 -8.921 7.340 1.00 94.06 85 ARG A N 1
ATOM 694 C CA . ARG A 1 85 ? -0.669 -7.816 6.392 1.00 94.06 85 ARG A CA 1
ATOM 695 C C . ARG A 1 85 ? -0.215 -8.219 4.995 1.00 94.06 85 ARG A C 1
ATOM 697 O O . ARG A 1 85 ? 0.974 -8.396 4.732 1.00 94.06 85 ARG A O 1
ATOM 704 N N . THR A 1 86 ? -1.171 -8.290 4.079 1.00 90.81 86 THR A N 1
ATOM 705 C CA . THR A 1 86 ? -0.936 -8.644 2.680 1.00 90.81 86 THR A CA 1
ATOM 706 C C . THR A 1 86 ? -0.917 -7.395 1.810 1.00 90.81 86 THR A C 1
ATOM 708 O O . THR A 1 86 ? -1.908 -6.669 1.729 1.00 90.81 86 THR A O 1
ATOM 711 N N . VAL A 1 87 ? 0.200 -7.158 1.115 1.00 90.12 87 VAL A N 1
ATOM 712 C CA . VAL A 1 87 ? 0.331 -6.083 0.119 1.00 90.12 87 VAL A CA 1
ATOM 713 C C . VAL A 1 87 ? 0.521 -6.704 -1.259 1.00 90.12 87 VAL A C 1
ATOM 715 O O . VAL A 1 87 ? 1.427 -7.512 -1.476 1.00 90.12 87 VAL A O 1
ATOM 718 N N . ARG A 1 88 ? -0.310 -6.294 -2.221 1.00 87.12 88 ARG A N 1
ATOM 719 C CA . ARG A 1 88 ? -0.173 -6.714 -3.621 1.00 87.12 88 ARG A CA 1
ATOM 720 C C . ARG A 1 88 ? 0.666 -5.694 -4.379 1.00 87.12 88 ARG A C 1
ATOM 722 O O . ARG A 1 88 ? 0.381 -4.497 -4.348 1.00 8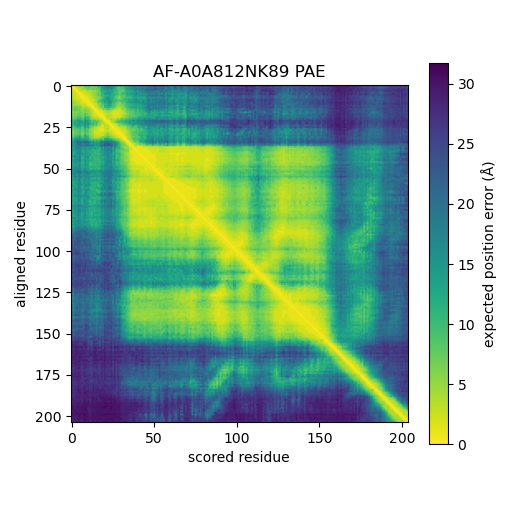7.12 88 ARG A O 1
ATOM 729 N N . ILE A 1 89 ? 1.717 -6.152 -5.055 1.00 86.94 89 ILE A N 1
ATOM 730 C CA . ILE A 1 89 ? 2.634 -5.287 -5.804 1.00 86.94 89 ILE A CA 1
ATOM 731 C C . ILE A 1 89 ? 2.727 -5.790 -7.243 1.00 86.94 89 ILE A C 1
ATOM 733 O O . ILE A 1 89 ? 2.992 -6.965 -7.488 1.00 86.94 89 ILE A O 1
ATOM 737 N N . VAL A 1 90 ? 2.566 -4.877 -8.199 1.00 86.75 90 VAL A N 1
ATOM 738 C CA . VAL A 1 90 ? 2.862 -5.123 -9.612 1.00 86.75 90 VAL A CA 1
ATOM 739 C C . VAL A 1 90 ? 4.264 -4.633 -9.916 1.00 86.75 90 VAL A C 1
ATOM 741 O O . VAL A 1 90 ? 4.610 -3.480 -9.648 1.00 86.75 90 VAL A O 1
ATOM 744 N N . LYS A 1 91 ? 5.070 -5.527 -10.492 1.00 86.56 91 LYS A N 1
ATOM 745 C CA . LYS A 1 91 ? 6.396 -5.222 -11.030 1.00 86.56 91 LYS A CA 1
ATOM 746 C C . LYS A 1 91 ? 6.337 -5.262 -12.555 1.00 86.56 91 LYS A C 1
ATOM 748 O O . LYS A 1 91 ? 6.022 -6.294 -13.141 1.00 86.56 91 LYS A O 1
ATOM 753 N N . VAL A 1 92 ? 6.671 -4.143 -13.189 1.00 85.00 92 VAL A N 1
ATOM 754 C CA . VAL A 1 92 ? 6.704 -3.977 -14.642 1.00 85.00 92 VAL A CA 1
ATOM 755 C C . VAL A 1 92 ? 8.147 -3.830 -15.109 1.00 85.00 92 VAL A C 1
ATOM 757 O O . VAL A 1 92 ? 8.889 -2.952 -14.655 1.00 85.00 92 VAL A O 1
ATOM 760 N N . TRP A 1 93 ? 8.527 -4.680 -16.059 1.00 85.25 93 TRP A N 1
ATOM 761 C CA . TRP A 1 93 ? 9.783 -4.582 -16.790 1.00 85.25 93 TRP A CA 1
ATOM 762 C C . TRP A 1 93 ? 9.504 -4.125 -18.215 1.00 85.25 93 TRP A C 1
ATOM 764 O O . TRP A 1 93 ? 8.865 -4.829 -18.998 1.00 85.25 93 TRP A O 1
ATOM 774 N N . LEU A 1 94 ? 10.009 -2.948 -18.564 1.00 83.50 94 LEU A N 1
ATOM 775 C CA . LEU A 1 94 ? 9.960 -2.458 -19.933 1.00 83.50 94 LEU A CA 1
ATOM 776 C C . LEU A 1 94 ? 11.181 -2.974 -20.679 1.00 83.50 94 LEU A C 1
ATOM 778 O O . LEU A 1 94 ? 12.306 -2.695 -20.272 1.00 83.50 94 LEU A O 1
ATOM 782 N N . SER A 1 95 ? 10.968 -3.724 -21.758 1.00 85.31 95 SER A N 1
ATOM 783 C CA . SER A 1 95 ? 12.057 -4.211 -22.604 1.00 85.31 95 SER A CA 1
ATOM 784 C C . SER A 1 95 ? 11.867 -3.793 -24.052 1.00 85.31 95 SER A C 1
ATOM 786 O O . SER A 1 95 ? 10.761 -3.907 -24.574 1.00 85.31 95 SER A O 1
ATOM 788 N N . ALA A 1 96 ? 12.948 -3.370 -24.696 1.00 85.50 96 ALA A N 1
ATOM 789 C CA . ALA A 1 96 ? 12.979 -3.008 -26.107 1.00 85.50 96 ALA A CA 1
ATOM 790 C C . ALA A 1 96 ? 14.034 -3.844 -26.832 1.00 85.50 96 ALA A C 1
ATOM 792 O O . ALA A 1 96 ? 15.035 -4.236 -26.236 1.00 85.50 96 ALA A O 1
ATOM 793 N N . ASP A 1 97 ? 13.804 -4.120 -28.109 1.00 89.00 97 ASP A N 1
ATOM 794 C CA . ASP A 1 97 ? 14.818 -4.690 -28.990 1.00 89.00 97 ASP A CA 1
ATOM 795 C C . ASP A 1 97 ? 15.395 -3.553 -29.833 1.00 89.00 97 ASP A C 1
ATOM 797 O O . ASP A 1 97 ? 14.662 -2.894 -30.569 1.00 89.00 97 ASP A O 1
ATOM 801 N N . ILE A 1 98 ? 16.682 -3.262 -29.651 1.00 86.88 98 ILE A N 1
ATOM 802 C CA . ILE A 1 98 ? 17.373 -2.169 -30.333 1.00 86.88 98 ILE A CA 1
ATOM 803 C C . ILE A 1 98 ? 18.557 -2.790 -31.056 1.00 86.88 98 ILE A C 1
ATOM 805 O O . ILE A 1 98 ? 19.491 -3.267 -30.413 1.00 86.88 98 ILE A O 1
ATOM 809 N N . LEU A 1 99 ? 18.502 -2.780 -32.390 1.00 91.25 99 LEU A N 1
ATOM 810 C CA . LEU A 1 99 ? 19.537 -3.348 -33.262 1.00 91.25 99 LEU A CA 1
ATOM 811 C C . LEU A 1 99 ? 19.810 -4.843 -32.993 1.00 91.25 99 LEU A C 1
ATOM 813 O O . LEU A 1 99 ? 20.952 -5.286 -33.066 1.00 91.25 99 LEU A O 1
ATOM 817 N N . GLY A 1 100 ? 18.772 -5.617 -32.660 1.00 89.94 100 GLY A N 1
ATOM 818 C CA . GLY A 1 100 ? 18.890 -7.048 -32.356 1.00 89.94 100 GLY A CA 1
ATOM 819 C C . GLY A 1 100 ? 19.361 -7.348 -30.929 1.00 89.94 100 GLY A C 1
ATOM 820 O O . GLY A 1 100 ? 19.568 -8.510 -30.579 1.00 89.94 100 GLY A O 1
ATOM 821 N N . CYS A 1 101 ? 19.534 -6.321 -30.094 1.00 85.88 101 CYS A N 1
ATOM 822 C CA . CYS A 1 101 ? 19.919 -6.457 -28.698 1.00 85.88 101 CYS A CA 1
ATOM 823 C C . CYS A 1 101 ? 18.731 -6.145 -27.781 1.00 85.88 101 CYS A C 1
ATOM 825 O O . CYS A 1 101 ? 18.140 -5.060 -27.827 1.00 85.88 101 CYS A O 1
ATOM 827 N N . ARG A 1 102 ? 18.412 -7.077 -26.873 1.00 84.44 102 ARG A N 1
ATOM 828 C CA . ARG A 1 102 ? 17.376 -6.879 -25.852 1.00 84.44 102 ARG A CA 1
ATOM 829 C C . ARG A 1 102 ? 17.878 -5.935 -24.760 1.00 84.44 102 ARG A C 1
ATOM 831 O O . ARG A 1 102 ? 18.808 -6.251 -24.026 1.00 84.44 102 ARG A O 1
ATOM 838 N N . HIS A 1 103 ? 17.194 -4.814 -24.607 1.00 83.50 103 HIS A N 1
ATOM 839 C CA . HIS A 1 103 ? 17.411 -3.826 -23.562 1.00 83.50 103 HIS A CA 1
ATOM 840 C C . HIS A 1 103 ? 16.260 -3.868 -22.561 1.00 83.50 103 HIS A C 1
ATOM 842 O O . HIS A 1 103 ? 15.123 -4.170 -22.924 1.00 83.50 103 HIS A O 1
ATOM 848 N N . VAL A 1 104 ? 16.543 -3.540 -21.302 1.00 85.31 104 VAL A N 1
ATOM 849 C CA . VAL A 1 104 ? 15.535 -3.340 -20.256 1.00 85.31 104 VAL A CA 1
ATOM 850 C C . VAL A 1 104 ? 15.683 -1.916 -19.738 1.00 85.31 104 VAL A C 1
ATOM 852 O O . VAL A 1 104 ? 16.794 -1.473 -19.449 1.00 85.31 104 VAL A O 1
ATOM 855 N N . LEU A 1 105 ? 14.576 -1.184 -19.640 1.00 82.25 105 LEU A N 1
ATOM 856 C CA . LEU A 1 105 ? 14.572 0.140 -19.038 1.00 82.25 105 LEU A CA 1
ATOM 857 C C . LEU A 1 105 ? 14.789 -0.006 -17.532 1.00 82.25 105 LEU A C 1
ATOM 859 O O . LEU A 1 105 ? 14.022 -0.681 -16.847 1.00 82.25 105 LEU A O 1
ATOM 863 N N . VAL A 1 106 ? 15.827 0.651 -17.022 1.00 82.38 106 VAL A N 1
ATOM 864 C CA . VAL A 1 106 ? 16.202 0.607 -15.606 1.00 82.38 106 VAL A CA 1
ATOM 865 C C . VAL A 1 106 ? 16.271 2.011 -15.030 1.00 82.38 106 VAL A C 1
ATOM 867 O O . VAL A 1 106 ? 16.751 2.947 -15.674 1.00 82.38 106 VAL A O 1
ATOM 870 N N . MET A 1 107 ? 15.811 2.169 -13.792 1.00 78.75 107 MET A N 1
ATOM 871 C CA . MET A 1 107 ? 15.940 3.432 -13.072 1.00 78.75 107 MET A CA 1
ATOM 872 C C . MET A 1 107 ? 17.340 3.526 -12.463 1.00 78.75 107 MET A C 1
ATOM 874 O O . MET A 1 107 ? 17.615 2.868 -11.467 1.00 78.75 107 MET A O 1
ATOM 878 N N . LYS A 1 108 ? 18.219 4.347 -13.050 1.00 79.75 108 LYS A N 1
ATOM 879 C CA . LYS A 1 108 ? 19.574 4.581 -12.513 1.00 79.75 108 LYS A CA 1
ATOM 880 C C . LYS A 1 108 ? 19.609 5.613 -11.392 1.00 79.75 108 LYS A C 1
ATOM 882 O O . LYS A 1 108 ? 20.411 5.500 -10.476 1.00 79.75 108 LYS A O 1
ATOM 887 N N . THR A 1 109 ? 18.756 6.631 -11.462 1.00 80.44 109 THR A N 1
ATOM 888 C CA . THR A 1 109 ? 18.738 7.720 -10.485 1.00 80.44 109 THR A CA 1
ATOM 889 C C . THR A 1 109 ? 17.317 8.074 -10.076 1.00 80.44 109 THR A C 1
ATOM 891 O O . THR A 1 109 ? 16.391 8.136 -10.894 1.00 80.44 109 THR A O 1
ATOM 894 N N . LYS A 1 110 ? 17.142 8.339 -8.783 1.00 79.44 110 LYS A N 1
ATOM 895 C CA . LYS A 1 110 ? 15.897 8.840 -8.206 1.00 79.44 110 LYS A CA 1
ATOM 896 C C . LYS A 1 110 ? 16.168 10.188 -7.560 1.00 79.44 110 LYS A C 1
ATOM 898 O O . LYS A 1 110 ? 17.058 10.313 -6.728 1.00 79.44 110 LYS A O 1
ATOM 903 N N . 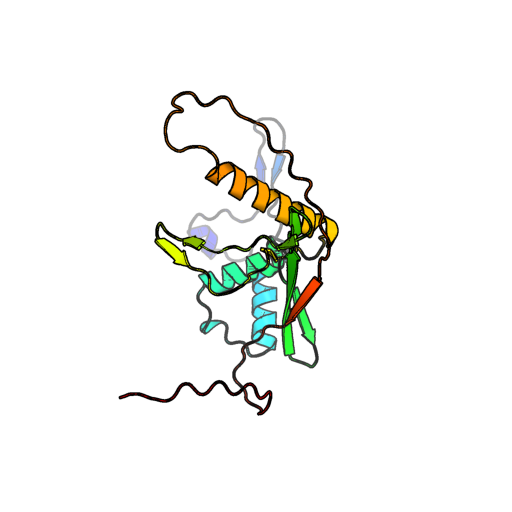GLN A 1 111 ? 15.387 11.199 -7.924 1.00 77.19 111 GLN A N 1
ATOM 904 C CA . GLN A 1 111 ? 15.423 12.479 -7.230 1.00 77.19 111 GLN A CA 1
ATOM 905 C C . GLN A 1 111 ? 14.423 12.439 -6.073 1.00 77.19 111 GLN A C 1
ATOM 907 O O . GLN A 1 111 ? 13.227 12.255 -6.291 1.00 77.19 111 GLN A O 1
ATOM 912 N N . GLN A 1 112 ? 14.903 12.594 -4.844 1.00 79.88 112 GLN A N 1
ATOM 913 C CA . GLN A 1 112 ? 14.081 12.637 -3.640 1.00 79.88 112 GLN A CA 1
ATOM 914 C C . GLN A 1 112 ? 14.491 13.855 -2.814 1.00 79.88 112 GLN A C 1
ATOM 916 O O . GLN A 1 112 ? 15.662 14.031 -2.489 1.00 79.88 112 GLN A O 1
ATOM 921 N N . ARG A 1 113 ? 13.527 14.734 -2.502 1.00 79.62 113 ARG A N 1
ATOM 922 C CA . ARG A 1 113 ? 13.759 15.967 -1.722 1.00 79.62 113 ARG A CA 1
ATOM 923 C C . ARG A 1 113 ? 14.934 16.809 -2.257 1.00 79.62 113 ARG A C 1
ATOM 925 O O . ARG A 1 113 ? 15.812 17.213 -1.505 1.00 79.62 113 ARG A O 1
ATOM 932 N N . ARG A 1 114 ? 14.955 17.050 -3.576 1.00 83.00 114 ARG A N 1
ATOM 933 C CA . ARG A 1 114 ? 16.010 17.778 -4.322 1.00 83.00 114 ARG A CA 1
ATOM 934 C C . ARG A 1 114 ? 17.386 17.100 -4.381 1.00 83.00 114 ARG A C 1
ATOM 936 O O . ARG A 1 114 ? 18.243 17.601 -5.099 1.00 83.00 114 ARG A O 1
ATOM 943 N N . LYS A 1 115 ? 17.594 15.962 -3.717 1.00 81.94 115 LYS A N 1
ATOM 944 C CA . LYS A 1 115 ? 18.819 15.165 -3.849 1.00 81.94 115 LYS A CA 1
ATOM 945 C C . LYS A 1 115 ? 18.630 14.085 -4.907 1.00 81.94 115 LYS A C 1
ATOM 947 O O . LYS A 1 115 ? 17.597 13.419 -4.929 1.00 81.94 115 LYS A O 1
ATOM 952 N N . THR A 1 116 ? 19.619 13.918 -5.775 1.00 85.56 116 THR A N 1
ATOM 953 C CA . THR A 1 116 ? 19.677 12.799 -6.720 1.00 85.56 116 THR A CA 1
ATOM 954 C C . THR A 1 116 ? 20.422 11.656 -6.053 1.00 85.56 116 THR A C 1
ATOM 956 O O . THR A 1 116 ? 21.550 11.835 -5.607 1.00 85.56 116 THR A O 1
ATOM 959 N N . VAL A 1 117 ? 19.774 10.502 -5.961 1.00 86.00 117 VAL A N 1
ATOM 960 C CA . VAL A 1 117 ? 20.331 9.282 -5.380 1.00 86.00 117 VAL A CA 1
ATOM 961 C C . VAL A 1 117 ? 20.490 8.267 -6.501 1.00 86.00 117 VAL A C 1
ATOM 963 O O . VAL A 1 117 ? 19.536 8.011 -7.243 1.00 86.00 117 VAL A O 1
ATOM 966 N N . GLU A 1 118 ? 21.689 7.710 -6.644 1.00 82.56 118 GLU A N 1
ATOM 967 C CA . GLU A 1 118 ? 21.912 6.569 -7.528 1.00 82.56 118 GLU A CA 1
ATOM 968 C C . GLU A 1 118 ? 21.244 5.331 -6.939 1.00 82.56 118 GLU A C 1
ATOM 970 O O . GLU A 1 118 ? 21.357 5.039 -5.749 1.00 82.56 118 GLU A O 1
ATOM 975 N N . VAL A 1 119 ? 20.497 4.622 -7.775 1.00 81.00 119 VAL A N 1
ATOM 976 C CA . VAL A 1 119 ? 19.818 3.393 -7.385 1.00 81.00 119 VAL A CA 1
ATOM 977 C C . VAL A 1 119 ? 20.737 2.236 -7.768 1.00 81.00 119 VAL A C 1
ATOM 979 O O . VAL A 1 119 ? 20.997 2.051 -8.959 1.00 81.00 119 VAL A O 1
ATOM 982 N N . PRO A 1 120 ? 21.253 1.458 -6.801 1.00 75.38 120 PRO A N 1
ATOM 983 C CA . PRO A 1 120 ? 22.090 0.317 -7.123 1.00 75.38 120 PRO A CA 1
ATOM 984 C C . PRO A 1 120 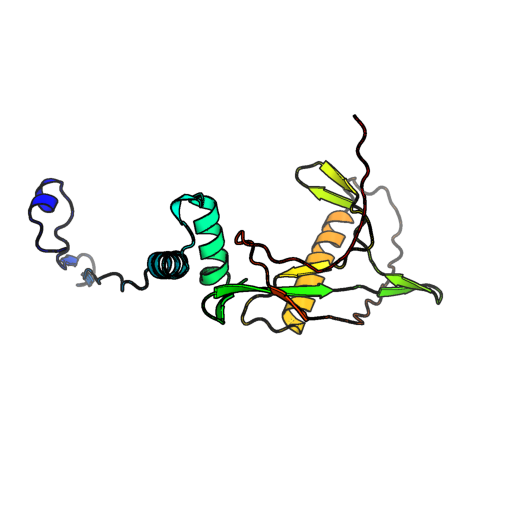? 21.254 -0.778 -7.796 1.00 75.38 120 PRO A C 1
ATOM 986 O O . PRO A 1 120 ? 20.202 -1.179 -7.297 1.00 75.38 120 PRO A O 1
ATOM 989 N N . GLY A 1 121 ? 21.758 -1.288 -8.920 1.00 78.50 121 GLY A N 1
ATOM 990 C CA . GLY A 1 121 ? 21.200 -2.444 -9.614 1.00 78.50 121 GLY A CA 1
ATOM 991 C C . GLY A 1 121 ? 20.042 -2.150 -10.570 1.00 78.50 121 GLY A C 1
ATOM 992 O O . GLY A 1 121 ? 19.665 -1.015 -10.857 1.00 78.50 121 GLY A O 1
ATOM 993 N N . VAL A 1 122 ? 19.501 -3.234 -11.116 1.00 75.31 122 VAL A N 1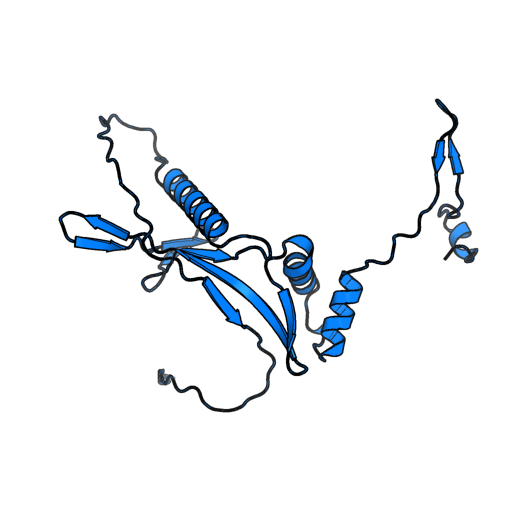
ATOM 994 C CA . VAL A 1 122 ? 18.413 -3.222 -12.092 1.00 75.31 122 VAL A CA 1
ATOM 995 C C . VAL A 1 122 ? 17.094 -3.281 -11.325 1.00 75.31 122 VAL A C 1
ATOM 997 O O . VAL A 1 122 ? 16.738 -4.321 -10.778 1.00 75.31 122 VAL A O 1
ATOM 1000 N N . ARG A 1 123 ? 16.386 -2.149 -11.236 1.00 79.38 123 ARG A N 1
ATOM 1001 C CA . ARG A 1 123 ? 15.124 -2.056 -10.490 1.00 79.38 123 ARG A CA 1
ATOM 1002 C C . ARG A 1 123 ? 13.922 -2.049 -11.431 1.00 79.38 123 ARG A C 1
ATOM 1004 O O . ARG A 1 123 ? 13.805 -1.154 -12.268 1.00 79.38 123 ARG A O 1
ATOM 1011 N N . ALA A 1 124 ? 13.024 -3.015 -11.236 1.00 81.75 124 ALA A N 1
ATOM 1012 C CA . ALA A 1 124 ? 11.710 -3.033 -11.869 1.00 81.75 124 ALA A CA 1
ATOM 1013 C C . ALA A 1 124 ? 10.902 -1.802 -11.468 1.00 81.75 124 ALA A C 1
ATOM 1015 O O . ALA A 1 124 ? 11.042 -1.273 -10.360 1.00 81.75 124 ALA A O 1
ATOM 1016 N N . LEU A 1 125 ? 9.982 -1.398 -12.331 1.00 81.56 125 LEU A N 1
ATOM 1017 C CA . LEU A 1 125 ? 9.012 -0.382 -11.969 1.00 81.56 125 LEU A CA 1
ATOM 1018 C C . LEU A 1 125 ? 7.955 -1.065 -11.113 1.00 81.56 125 LEU A C 1
ATOM 1020 O O . LEU A 1 125 ? 7.299 -1.998 -11.560 1.00 81.56 125 LEU A O 1
ATOM 1024 N N . SER A 1 126 ? 7.877 -0.683 -9.845 1.00 84.44 126 SER A N 1
ATOM 1025 C CA . SER A 1 126 ? 6.993 -1.327 -8.877 1.00 84.44 126 SER A CA 1
ATOM 1026 C C . SER A 1 126 ? 5.915 -0.358 -8.428 1.00 84.44 126 SER A C 1
ATOM 1028 O O . SER A 1 126 ? 6.226 0.779 -8.075 1.00 84.44 126 SER A O 1
ATOM 1030 N N . MET A 1 127 ? 4.675 -0.830 -8.398 1.00 87.12 127 MET A N 1
ATOM 1031 C CA . MET A 1 127 ? 3.523 -0.080 -7.915 1.00 87.12 127 MET A CA 1
ATOM 1032 C C . MET A 1 127 ? 2.673 -0.982 -7.023 1.00 87.12 127 MET A C 1
ATOM 1034 O O . MET A 1 127 ? 2.539 -2.176 -7.291 1.00 87.12 127 MET A O 1
ATOM 1038 N N . ARG A 1 128 ? 2.118 -0.421 -5.945 1.00 88.12 128 ARG A N 1
ATOM 1039 C CA . ARG A 1 128 ? 1.142 -1.133 -5.113 1.00 88.12 128 ARG A CA 1
ATOM 1040 C C . ARG A 1 128 ? -0.177 -1.244 -5.876 1.00 88.12 128 ARG A C 1
ATOM 1042 O O . ARG A 1 128 ? -0.620 -0.261 -6.461 1.00 88.12 128 ARG A O 1
ATOM 1049 N N . MET A 1 129 ? -0.775 -2.428 -5.871 1.00 91.50 129 MET A N 1
ATOM 10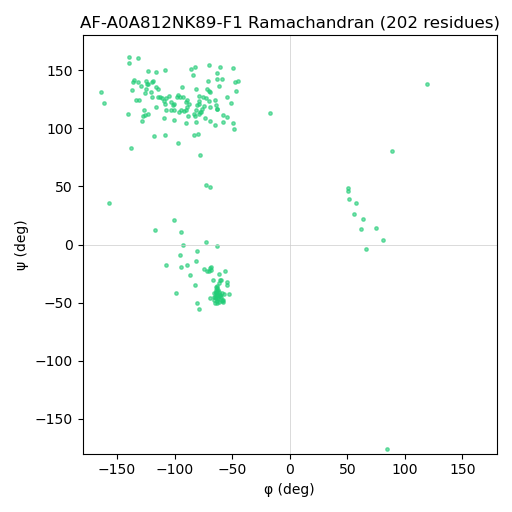50 C CA . MET A 1 129 ? -2.112 -2.656 -6.413 1.00 91.50 129 MET A CA 1
ATOM 1051 C C . MET A 1 129 ? -3.164 -2.336 -5.356 1.00 91.50 129 MET A C 1
ATOM 1053 O O . MET A 1 129 ? -2.929 -2.537 -4.164 1.00 91.50 129 MET A O 1
ATOM 1057 N N . ARG A 1 130 ? -4.349 -1.915 -5.795 1.00 88.50 130 ARG A N 1
ATOM 1058 C CA . ARG A 1 130 ? -5.527 -1.838 -4.916 1.00 88.50 130 ARG A CA 1
ATOM 1059 C C . ARG A 1 130 ? -6.183 -3.219 -4.804 1.00 88.50 130 ARG A C 1
ATOM 1061 O O . ARG A 1 130 ? -6.119 -4.005 -5.747 1.00 88.50 130 ARG A O 1
ATOM 1068 N N . ALA A 1 131 ? -6.861 -3.499 -3.693 1.00 81.69 131 ALA A N 1
ATOM 1069 C CA . ALA A 1 131 ? -7.462 -4.806 -3.396 1.00 81.69 131 ALA A CA 1
ATOM 1070 C C . ALA A 1 131 ? -8.377 -5.350 -4.516 1.00 81.69 131 ALA A C 1
ATOM 1072 O O . ALA A 1 131 ? -8.294 -6.523 -4.881 1.00 81.69 131 ALA A O 1
ATOM 1073 N N . ALA A 1 132 ? -9.209 -4.482 -5.103 1.00 87.31 132 ALA A N 1
ATOM 1074 C CA . ALA A 1 132 ? -10.153 -4.832 -6.170 1.00 87.31 132 ALA A CA 1
ATOM 1075 C C . ALA A 1 132 ? -9.599 -4.627 -7.594 1.00 87.31 132 ALA A C 1
ATOM 1077 O O . ALA A 1 132 ? -10.314 -4.838 -8.571 1.00 87.31 132 ALA A O 1
ATOM 1078 N N . GLN A 1 133 ? -8.354 -4.166 -7.729 1.00 89.00 133 GLN A N 1
ATOM 1079 C CA . GLN A 1 133 ? -7.770 -3.838 -9.024 1.00 89.00 133 GLN A CA 1
ATOM 1080 C C . GLN A 1 133 ? -7.256 -5.099 -9.718 1.00 89.00 133 GLN A C 1
ATOM 1082 O O . GLN A 1 133 ? -6.550 -5.912 -9.117 1.00 89.00 133 GLN A O 1
ATOM 1087 N N . THR A 1 134 ? -7.573 -5.249 -11.004 1.00 91.12 134 THR A N 1
ATOM 1088 C CA . THR A 1 134 ? -6.991 -6.322 -11.814 1.00 91.12 134 THR A CA 1
ATOM 1089 C C . THR A 1 134 ? -5.506 -6.050 -12.066 1.00 91.12 134 THR A C 1
ATOM 1091 O O . THR A 1 134 ? -5.045 -4.906 -12.045 1.00 91.12 134 THR A O 1
ATOM 1094 N N . TRP A 1 135 ? -4.720 -7.099 -12.312 1.00 86.88 135 TRP A N 1
ATOM 1095 C CA . TRP A 1 135 ? -3.293 -6.930 -12.603 1.00 86.88 135 TRP A CA 1
ATOM 1096 C C . TRP A 1 135 ? -3.052 -6.105 -13.878 1.00 86.88 135 TRP A C 1
ATOM 1098 O O . TRP A 1 135 ? -2.075 -5.361 -13.934 1.00 86.88 135 TRP A O 1
ATOM 1108 N N . ASP A 1 136 ? -3.940 -6.207 -14.873 1.00 89.06 136 ASP A N 1
ATOM 1109 C CA . ASP A 1 136 ? -3.837 -5.481 -16.142 1.00 89.06 136 ASP A CA 1
ATOM 1110 C C . ASP A 1 136 ? -4.075 -3.980 -15.936 1.00 89.06 136 ASP A C 1
ATOM 1112 O O . ASP A 1 136 ? -3.254 -3.162 -16.353 1.00 89.06 136 ASP A O 1
ATOM 1116 N N . ASP A 1 137 ? -5.120 -3.610 -15.188 1.00 92.06 137 ASP A N 1
ATOM 1117 C CA . ASP A 1 137 ? -5.387 -2.209 -14.842 1.00 92.06 137 ASP A CA 1
ATOM 1118 C C . ASP A 1 137 ? -4.240 -1.600 -14.028 1.00 92.06 137 ASP A C 1
ATOM 1120 O O . ASP A 1 137 ? -3.807 -0.480 -14.301 1.00 92.06 137 ASP A O 1
ATOM 1124 N N . ALA A 1 138 ? -3.703 -2.351 -13.061 1.00 89.12 138 ALA A N 1
ATOM 1125 C CA . ALA A 1 138 ? -2.555 -1.918 -12.268 1.00 89.12 138 ALA A CA 1
ATOM 1126 C C . ALA A 1 138 ? -1.295 -1.744 -13.128 1.00 89.12 138 ALA A C 1
ATOM 1128 O O . ALA A 1 138 ? -0.555 -0.774 -12.965 1.00 89.12 138 ALA A O 1
ATOM 1129 N N . ALA A 1 139 ? -1.041 -2.650 -14.073 1.00 88.19 139 ALA A N 1
ATOM 1130 C CA . ALA A 1 139 ? 0.091 -2.522 -14.981 1.00 88.19 139 ALA A CA 1
ATOM 1131 C C . ALA A 1 139 ? -0.060 -1.311 -15.914 1.00 88.19 139 ALA A C 1
ATOM 1133 O O . ALA A 1 139 ? 0.910 -0.575 -16.112 1.00 88.19 139 ALA A O 1
ATOM 1134 N N . ARG A 1 140 ? -1.264 -1.059 -16.445 1.00 90.56 140 ARG A N 1
ATOM 1135 C CA . ARG A 1 140 ? -1.557 0.133 -17.257 1.00 90.56 140 ARG A CA 1
ATOM 1136 C C . ARG A 1 140 ? -1.376 1.417 -16.456 1.00 90.56 140 ARG A C 1
ATOM 1138 O O . ARG A 1 140 ? -0.714 2.330 -16.941 1.00 90.56 140 ARG A O 1
ATOM 1145 N N . GLU A 1 141 ? -1.909 1.488 -15.237 1.00 91.06 141 GLU A N 1
ATOM 1146 C CA . GLU A 1 141 ? -1.743 2.649 -14.351 1.00 91.06 141 GLU A CA 1
ATOM 1147 C C . GLU A 1 141 ? -0.259 2.891 -14.035 1.00 91.06 141 GLU A C 1
ATOM 1149 O O . GLU A 1 141 ? 0.218 4.019 -14.183 1.00 91.06 141 GLU A O 1
ATOM 1154 N N . ALA A 1 142 ? 0.507 1.834 -13.736 1.00 88.00 142 ALA A N 1
ATOM 1155 C CA . ALA A 1 142 ? 1.950 1.941 -13.537 1.00 88.00 142 ALA A CA 1
ATOM 1156 C C . ALA A 1 142 ? 2.651 2.510 -14.783 1.00 88.00 142 ALA A C 1
ATOM 1158 O O . ALA A 1 142 ? 3.436 3.453 -14.677 1.00 88.00 142 ALA A O 1
ATOM 1159 N N . LEU A 1 143 ? 2.344 1.981 -15.975 1.00 87.88 143 LEU A N 1
ATOM 1160 C CA . LEU A 1 143 ? 2.894 2.455 -17.252 1.00 87.88 143 LEU A CA 1
ATOM 1161 C C . LEU A 1 143 ? 2.532 3.911 -17.551 1.00 87.88 143 LEU A C 1
ATOM 1163 O O . LEU A 1 143 ? 3.393 4.666 -18.008 1.00 87.88 143 LEU A O 1
ATOM 1167 N N . HIS A 1 144 ? 1.296 4.323 -17.268 1.00 88.81 144 HIS A N 1
ATOM 1168 C CA . HIS A 1 144 ? 0.862 5.709 -17.420 1.00 88.81 144 HIS A CA 1
ATOM 1169 C C . HIS A 1 144 ? 1.627 6.653 -16.493 1.00 88.81 144 HIS A C 1
ATOM 1171 O O . HIS A 1 144 ? 2.070 7.716 -16.940 1.00 88.81 144 HIS A O 1
ATOM 1177 N N . ASP A 1 145 ? 1.832 6.265 -15.233 1.00 85.25 145 ASP A N 1
ATOM 1178 C CA . ASP A 1 145 ? 2.597 7.078 -14.289 1.00 85.25 145 ASP A CA 1
ATOM 1179 C C . ASP A 1 145 ? 4.059 7.227 -14.739 1.00 85.25 145 ASP A C 1
ATOM 1181 O O . ASP A 1 145 ? 4.612 8.330 -14.756 1.00 85.25 145 ASP A O 1
ATOM 1185 N N . ILE A 1 146 ? 4.666 6.146 -15.237 1.00 80.56 146 ILE A N 1
ATOM 1186 C CA . ILE A 1 146 ? 6.017 6.175 -15.813 1.00 80.56 146 ILE A CA 1
ATOM 1187 C C . ILE A 1 146 ? 6.076 7.095 -17.031 1.00 80.56 146 ILE A C 1
ATOM 1189 O O . ILE A 1 146 ? 6.967 7.942 -17.113 1.00 80.56 146 ILE A O 1
ATOM 1193 N N . ALA A 1 147 ? 5.145 6.949 -17.975 1.00 82.38 147 ALA A N 1
ATOM 1194 C CA . ALA A 1 147 ? 5.101 7.783 -19.170 1.00 82.38 147 ALA A CA 1
ATOM 1195 C C . ALA A 1 147 ? 5.004 9.266 -18.786 1.00 82.38 147 ALA A C 1
ATOM 1197 O O . ALA A 1 147 ? 5.747 10.093 -19.316 1.00 82.38 147 ALA A O 1
ATOM 1198 N N . ARG A 1 148 ? 4.176 9.595 -17.788 1.00 82.81 148 ARG A N 1
ATOM 1199 C CA . ARG A 1 148 ? 4.062 10.951 -17.244 1.00 82.81 148 ARG A CA 1
ATOM 1200 C C . ARG A 1 148 ? 5.375 11.436 -16.631 1.00 82.81 148 ARG A C 1
ATOM 1202 O O . ARG A 1 148 ? 5.798 12.552 -16.928 1.00 82.81 148 ARG A O 1
ATOM 1209 N N . GLN A 1 149 ? 6.045 10.617 -15.821 1.00 77.56 149 GLN A N 1
ATOM 1210 C CA . GLN A 1 149 ? 7.339 10.966 -15.225 1.00 77.56 149 GLN A CA 1
ATOM 1211 C C . GLN A 1 149 ? 8.432 11.181 -16.283 1.00 77.56 149 GLN A C 1
ATOM 1213 O O . GLN A 1 149 ? 9.229 12.113 -16.159 1.00 77.56 149 GLN A O 1
ATOM 1218 N N . ILE A 1 150 ? 8.464 10.349 -17.328 1.00 76.44 150 ILE A N 1
ATOM 1219 C CA . ILE A 1 150 ? 9.407 10.482 -18.443 1.00 76.44 150 ILE A CA 1
ATOM 1220 C C . ILE A 1 150 ? 9.124 11.776 -19.210 1.00 76.44 150 ILE A C 1
ATOM 1222 O O . ILE A 1 150 ? 10.038 12.576 -19.392 1.00 76.44 150 ILE A O 1
ATOM 1226 N N . VAL A 1 151 ? 7.869 12.033 -19.594 1.00 77.12 151 VAL A N 1
ATOM 1227 C CA . VAL A 1 151 ? 7.478 13.259 -20.310 1.00 77.12 151 VAL A CA 1
ATOM 1228 C C . VAL A 1 151 ? 7.836 14.501 -19.498 1.00 77.12 151 VAL A C 1
ATOM 1230 O O . VAL A 1 151 ? 8.503 15.389 -20.021 1.00 77.12 151 VAL A O 1
ATOM 1233 N N . LEU A 1 152 ? 7.494 14.539 -18.205 1.00 74.50 152 LEU A N 1
ATOM 1234 C CA . LEU A 1 152 ? 7.825 15.666 -17.325 1.00 74.50 152 LEU A CA 1
ATOM 1235 C C . LEU A 1 152 ? 9.335 15.925 -17.219 1.00 74.50 152 LEU A C 1
ATOM 1237 O O . LEU A 1 152 ? 9.737 17.071 -17.035 1.00 74.50 152 LEU A O 1
ATOM 1241 N N . ARG A 1 153 ? 10.176 14.890 -17.346 1.00 68.88 153 ARG A N 1
ATOM 1242 C CA . ARG A 1 153 ? 11.643 15.025 -17.330 1.00 68.88 153 ARG A CA 1
ATOM 1243 C C . ARG A 1 153 ? 12.252 15.333 -18.696 1.00 68.88 153 ARG A C 1
ATOM 1245 O O . ARG A 1 153 ? 13.334 15.910 -18.741 1.00 68.88 153 ARG A O 1
ATOM 1252 N N . MET A 1 154 ? 11.594 14.941 -19.785 1.00 65.69 154 MET A N 1
ATOM 1253 C CA . MET A 1 154 ? 12.036 15.247 -21.149 1.00 65.69 154 MET A CA 1
ATOM 1254 C C . MET A 1 154 ? 11.637 16.654 -21.597 1.00 65.69 154 MET A C 1
ATOM 1256 O O . MET A 1 154 ? 12.184 17.140 -22.586 1.00 65.69 154 MET A O 1
ATOM 1260 N N . LEU A 1 155 ? 10.726 17.328 -20.884 1.00 60.81 155 LEU A N 1
ATOM 1261 C CA . LEU A 1 155 ? 10.438 18.735 -21.138 1.00 60.81 155 LEU A CA 1
ATOM 1262 C C . LEU A 1 155 ? 11.702 19.569 -20.867 1.00 60.81 155 LEU A C 1
ATOM 1264 O O . LEU A 1 155 ? 12.191 19.603 -19.733 1.00 60.81 155 LEU A O 1
ATOM 1268 N N . PRO A 1 156 ? 12.259 20.237 -21.891 1.00 55.12 156 PRO A N 1
ATOM 1269 C CA . PRO A 1 156 ? 13.485 20.994 -21.734 1.00 55.12 156 PRO A CA 1
ATOM 1270 C C . PRO A 1 156 ? 13.244 22.154 -20.764 1.00 55.12 156 PRO A C 1
ATOM 1272 O O . PRO A 1 156 ? 12.438 23.046 -21.013 1.00 55.12 156 PRO A O 1
ATOM 1275 N N . THR A 1 157 ? 13.989 22.182 -19.659 1.00 56.53 157 THR A N 1
ATOM 1276 C CA . THR A 1 157 ? 13.969 23.289 -18.682 1.00 56.53 157 THR A CA 1
ATOM 1277 C C . THR A 1 157 ? 14.657 24.557 -19.199 1.00 56.53 157 THR A C 1
ATOM 1279 O O . THR A 1 157 ? 14.741 25.560 -18.492 1.00 56.53 157 THR A O 1
ATOM 1282 N N . LYS A 1 158 ? 15.141 24.545 -20.447 1.00 55.28 158 LYS A N 1
ATOM 1283 C CA . LYS A 1 158 ? 15.739 25.691 -21.132 1.00 55.28 158 LYS A CA 1
ATOM 1284 C C . LYS A 1 158 ? 15.018 25.932 -22.455 1.00 55.28 158 LYS A C 1
ATOM 1286 O O . LYS A 1 158 ? 14.787 24.988 -23.206 1.00 55.28 158 LYS A O 1
ATOM 1291 N N . ARG A 1 159 ? 14.677 27.202 -22.722 1.00 51.72 159 ARG A N 1
ATOM 1292 C CA . ARG A 1 159 ? 14.040 27.657 -23.972 1.00 51.72 159 ARG A CA 1
ATOM 1293 C C . ARG A 1 159 ? 14.763 27.051 -25.184 1.00 51.72 159 ARG A C 1
ATOM 1295 O O . ARG A 1 159 ? 15.995 27.121 -25.219 1.00 51.72 159 ARG A O 1
ATOM 1302 N N . PRO A 1 160 ? 14.034 26.483 -26.157 1.00 48.88 160 PRO A N 1
ATOM 1303 C CA . PRO A 1 160 ? 14.648 25.838 -27.306 1.00 48.88 160 PRO A CA 1
ATOM 1304 C C . PRO A 1 160 ? 15.391 26.882 -28.146 1.00 48.88 160 PRO A C 1
ATOM 1306 O O . PRO A 1 160 ? 14.809 27.884 -28.558 1.00 48.88 160 PRO A O 1
ATOM 1309 N N . ARG A 1 161 ? 16.685 26.653 -28.388 1.00 54.47 161 ARG A N 1
ATOM 1310 C CA . ARG A 1 161 ? 17.335 27.150 -29.605 1.00 54.47 161 ARG A CA 1
ATOM 1311 C C . ARG A 1 161 ? 17.155 26.056 -30.647 1.00 54.47 161 ARG A C 1
ATOM 1313 O O . ARG A 1 161 ? 17.474 24.906 -30.357 1.00 54.47 161 ARG A O 1
ATOM 1320 N N . ASP A 1 162 ? 16.568 26.447 -31.770 1.00 59.53 162 ASP A N 1
ATOM 1321 C CA . ASP A 1 162 ? 16.243 25.656 -32.957 1.00 59.53 162 ASP A CA 1
ATOM 1322 C C . ASP A 1 162 ? 16.978 24.322 -33.087 1.00 59.53 162 ASP A C 1
ATOM 1324 O O . ASP A 1 162 ? 18.178 24.288 -33.350 1.00 59.53 162 ASP A O 1
ATOM 1328 N N . LEU A 1 163 ? 16.227 23.224 -32.991 1.00 52.00 163 LEU A N 1
ATOM 1329 C CA . LEU A 1 163 ? 16.634 21.932 -33.529 1.00 52.00 163 LEU A CA 1
ATOM 1330 C C . LEU A 1 163 ? 15.411 21.243 -34.140 1.00 52.00 163 LEU A C 1
ATOM 1332 O O . LEU A 1 163 ? 14.477 20.845 -33.445 1.00 52.00 163 LEU A O 1
ATOM 1336 N N . SER A 1 164 ? 15.446 21.111 -35.465 1.00 52.12 164 SER A N 1
ATOM 1337 C CA . SER A 1 164 ? 14.545 20.317 -36.298 1.00 52.12 164 SER A CA 1
ATOM 1338 C C . SER A 1 164 ? 14.399 18.895 -35.737 1.00 52.12 164 SER A C 1
ATOM 1340 O O . SER A 1 164 ? 15.316 18.075 -35.836 1.00 52.12 164 SER A O 1
ATOM 1342 N N . ALA A 1 165 ? 13.257 18.618 -35.109 1.00 46.50 165 ALA A N 1
ATOM 1343 C CA . ALA A 1 165 ? 13.000 17.392 -34.366 1.00 46.50 165 ALA A CA 1
ATOM 1344 C C . ALA A 1 165 ? 12.715 16.203 -35.297 1.00 46.50 165 ALA A C 1
ATOM 1346 O O . ALA A 1 165 ? 11.701 16.165 -35.994 1.00 46.50 165 ALA A O 1
ATOM 1347 N N . ARG A 1 166 ? 13.584 15.188 -35.258 1.00 43.53 166 ARG A N 1
ATOM 1348 C CA . ARG A 1 166 ? 13.257 13.841 -35.739 1.00 43.53 166 ARG A CA 1
ATOM 1349 C C . ARG A 1 166 ? 12.423 13.140 -34.664 1.00 43.53 166 ARG A C 1
ATOM 1351 O O . ARG A 1 166 ? 12.880 12.990 -33.534 1.00 43.53 166 ARG A O 1
ATOM 1358 N N . ARG A 1 167 ? 11.200 12.727 -35.009 1.00 38.72 167 ARG A N 1
ATOM 1359 C CA . ARG A 1 167 ? 10.385 11.822 -34.183 1.00 38.72 167 ARG A CA 1
ATOM 1360 C C . ARG A 1 167 ? 11.033 10.438 -34.205 1.00 38.72 167 ARG A C 1
ATOM 1362 O O . ARG A 1 167 ? 11.131 9.837 -35.268 1.00 38.72 167 ARG A O 1
ATOM 1369 N N . CYS A 1 168 ? 11.446 9.936 -33.047 1.00 37.28 168 CYS A N 1
ATOM 1370 C CA . CYS A 1 168 ? 11.668 8.506 -32.860 1.00 37.28 168 CYS A CA 1
ATOM 1371 C C . CYS A 1 168 ? 10.351 7.901 -32.367 1.00 37.28 168 CYS A C 1
ATOM 1373 O O . CYS A 1 168 ? 9.876 8.268 -31.292 1.00 37.28 168 CYS A O 1
ATOM 1375 N N . GLU A 1 169 ? 9.751 7.012 -33.155 1.00 37.88 169 GLU A N 1
ATOM 1376 C CA . GLU A 1 169 ? 8.692 6.126 -32.672 1.00 37.88 169 GLU A CA 1
ATOM 1377 C C . GLU A 1 169 ? 9.345 4.975 -31.905 1.00 37.88 169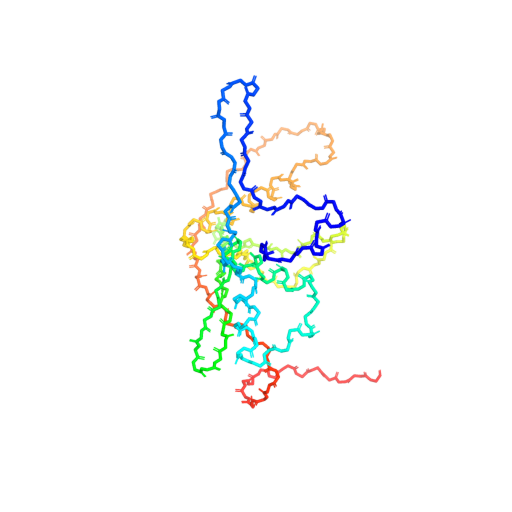 GLU A C 1
ATOM 1379 O O . GLU A 1 169 ? 10.227 4.286 -32.415 1.00 37.88 169 GLU A O 1
ATOM 1384 N N . CYS A 1 170 ? 8.949 4.810 -30.646 1.00 37.66 170 CYS A N 1
ATOM 1385 C CA . CYS A 1 170 ? 9.403 3.722 -29.795 1.00 37.66 170 CYS A CA 1
ATOM 1386 C C . CYS A 1 170 ? 8.231 2.759 -29.601 1.00 37.66 170 CYS A C 1
ATOM 1388 O O . CYS A 1 170 ? 7.296 3.082 -28.867 1.00 37.66 170 CYS A O 1
ATOM 1390 N N . ASP A 1 171 ? 8.292 1.576 -30.208 1.00 40.25 171 ASP A N 1
ATOM 1391 C CA . ASP A 1 171 ? 7.331 0.508 -29.931 1.00 40.25 171 ASP A CA 1
ATOM 1392 C C . ASP A 1 171 ? 7.619 -0.112 -28.557 1.00 40.25 171 ASP A C 1
ATOM 1394 O O . ASP A 1 171 ? 8.608 -0.822 -28.352 1.00 40.25 171 ASP A O 1
ATOM 1398 N N . VAL A 1 172 ? 6.745 0.155 -27.587 1.00 42.00 172 VAL A N 1
ATOM 1399 C CA . VAL A 1 172 ? 6.847 -0.400 -26.233 1.00 42.00 172 VAL A CA 1
ATOM 1400 C C . VAL A 1 172 ? 6.126 -1.748 -26.184 1.00 42.00 172 VAL A C 1
ATOM 1402 O O . VAL A 1 172 ? 4.901 -1.806 -26.232 1.00 42.00 172 VAL A O 1
ATOM 1405 N N . LYS A 1 173 ? 6.876 -2.850 -26.049 1.00 44.25 173 LYS A N 1
ATOM 1406 C CA . LYS A 1 173 ? 6.314 -4.196 -25.832 1.00 44.25 173 LYS A CA 1
ATOM 1407 C C . LYS A 1 173 ? 6.458 -4.618 -24.367 1.00 44.25 173 LYS A C 1
ATOM 1409 O O . LYS A 1 173 ? 7.569 -4.821 -23.875 1.00 44.25 173 LYS A O 1
ATOM 1414 N N . VAL A 1 174 ? 5.331 -4.798 -23.680 1.00 45.19 174 VAL A N 1
ATOM 1415 C CA . VAL A 1 174 ? 5.268 -5.340 -22.311 1.00 45.19 174 VAL A CA 1
ATOM 1416 C C . VAL A 1 174 ? 5.354 -6.866 -22.397 1.00 45.19 174 VAL A C 1
ATOM 1418 O O . VAL A 1 174 ? 4.497 -7.490 -23.012 1.00 45.19 174 VAL A O 1
ATOM 1421 N N . ARG A 1 175 ? 6.420 -7.475 -21.854 1.00 40.34 175 ARG A N 1
ATOM 1422 C CA . ARG A 1 175 ? 6.695 -8.919 -22.037 1.00 40.34 175 ARG A CA 1
ATOM 1423 C C . ARG A 1 175 ? 6.458 -9.796 -20.808 1.00 40.34 175 ARG A C 1
ATOM 1425 O O . ARG A 1 175 ? 6.402 -11.009 -20.966 1.00 40.34 175 ARG A O 1
ATOM 1432 N N . SER A 1 176 ? 6.374 -9.235 -19.604 1.00 38.81 176 SER A N 1
ATOM 1433 C CA . SER A 1 176 ? 6.102 -10.021 -18.395 1.00 38.81 176 SER A CA 1
ATOM 1434 C C . SER A 1 176 ? 5.679 -9.117 -17.241 1.00 38.81 176 SER A C 1
ATOM 1436 O O . SER A 1 176 ? 6.335 -8.107 -16.973 1.00 38.81 176 SER A O 1
ATOM 1438 N N . ILE A 1 177 ? 4.581 -9.489 -16.586 1.00 47.56 177 ILE A N 1
ATOM 1439 C CA . ILE A 1 177 ? 4.071 -8.878 -15.360 1.00 47.56 177 ILE A CA 1
ATOM 1440 C C . ILE A 1 177 ? 3.905 -10.025 -14.366 1.00 47.56 177 ILE A C 1
ATOM 1442 O O . ILE A 1 177 ? 3.120 -10.940 -14.599 1.00 47.56 177 ILE A O 1
ATOM 1446 N N . SER A 1 178 ? 4.673 -10.001 -13.280 1.00 43.00 178 SER A N 1
ATOM 1447 C CA . SER A 1 178 ? 4.533 -10.954 -12.179 1.00 43.00 178 SER A CA 1
ATOM 1448 C C . SER A 1 178 ? 3.783 -10.274 -11.038 1.00 43.00 178 SER A C 1
ATOM 1450 O O . SER A 1 178 ? 4.255 -9.259 -10.517 1.00 43.00 178 SER A O 1
ATOM 1452 N N . GLY A 1 179 ? 2.629 -10.821 -10.652 1.00 41.94 179 GLY A N 1
ATOM 1453 C CA . GLY A 1 179 ? 1.996 -10.491 -9.378 1.00 41.94 179 GLY A CA 1
ATOM 1454 C C . GLY A 1 179 ? 2.731 -11.238 -8.274 1.00 41.94 179 GLY A C 1
ATOM 1455 O O . GLY A 1 179 ? 2.738 -12.464 -8.271 1.00 41.94 179 GLY A O 1
ATOM 1456 N N . GLU A 1 180 ? 3.397 -10.512 -7.383 1.00 45.94 180 GLU A N 1
ATOM 1457 C CA . GLU A 1 180 ? 4.102 -11.103 -6.247 1.00 45.94 180 GLU A CA 1
ATOM 1458 C C . GLU A 1 180 ? 3.421 -10.606 -4.970 1.00 45.94 180 GLU A C 1
ATOM 1460 O O . GLU A 1 180 ? 3.341 -9.398 -4.724 1.00 45.94 180 GLU A O 1
ATOM 1465 N N . THR A 1 181 ? 2.873 -11.535 -4.190 1.00 40.22 181 THR A N 1
ATOM 1466 C CA . THR A 1 181 ? 2.301 -11.241 -2.876 1.00 40.22 181 THR A CA 1
ATOM 1467 C C . THR A 1 181 ? 3.446 -11.221 -1.877 1.00 40.22 181 THR A C 1
ATOM 1469 O O . THR A 1 181 ? 4.076 -12.250 -1.643 1.00 40.22 181 THR A O 1
ATOM 1472 N N . MET A 1 182 ? 3.753 -10.052 -1.315 1.00 40.41 182 MET A N 1
ATOM 1473 C CA . MET A 1 182 ? 4.767 -9.945 -0.270 1.00 40.41 182 MET A CA 1
ATOM 1474 C C . MET A 1 182 ? 4.063 -9.970 1.084 1.00 40.41 182 MET A C 1
ATOM 1476 O O . MET A 1 182 ? 3.304 -9.054 1.403 1.00 40.41 182 MET A O 1
ATOM 1480 N N . LEU A 1 183 ? 4.310 -11.026 1.857 1.00 36.09 183 LEU A N 1
ATOM 1481 C CA . LEU A 1 183 ? 3.951 -11.091 3.268 1.00 36.09 183 LEU A CA 1
ATOM 1482 C C . LEU A 1 183 ? 5.037 -10.341 4.041 1.00 36.09 183 LEU A C 1
ATOM 1484 O O . LEU A 1 183 ? 6.216 -10.678 3.933 1.00 36.09 183 LEU A O 1
ATOM 1488 N N . VAL A 1 184 ? 4.661 -9.293 4.768 1.00 34.75 184 VAL A N 1
ATOM 1489 C CA . VAL A 1 184 ? 5.581 -8.595 5.671 1.00 34.75 184 VAL A CA 1
ATOM 1490 C C . VAL A 1 184 ? 4.922 -8.528 7.024 1.00 34.75 184 VAL A C 1
ATOM 1492 O O . VAL A 1 184 ? 3.980 -7.755 7.179 1.00 34.75 184 VAL A O 1
ATOM 1495 N N . LEU A 1 185 ? 5.465 -9.264 7.992 1.00 40.19 185 LEU A N 1
ATOM 1496 C CA . LEU A 1 185 ? 5.374 -8.870 9.389 1.00 40.19 185 LEU A CA 1
ATOM 1497 C C . LEU A 1 185 ? 6.690 -9.062 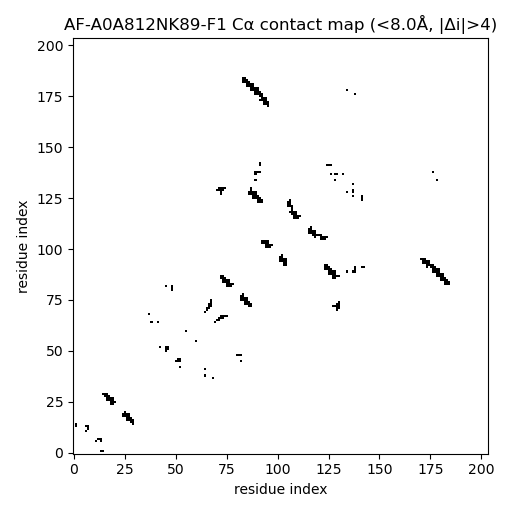10.111 1.00 40.19 185 LEU A C 1
ATOM 1499 O O . LEU A 1 185 ? 7.354 -10.088 10.005 1.00 40.19 185 LEU A O 1
ATOM 1503 N N . ASP A 1 186 ? 7.018 -8.001 10.831 1.00 39.78 186 ASP A N 1
ATOM 1504 C CA . ASP A 1 186 ? 8.105 -7.894 11.777 1.00 39.78 186 ASP A CA 1
ATOM 1505 C C . ASP A 1 186 ? 7.429 -7.853 13.152 1.00 39.78 186 ASP A C 1
ATOM 1507 O O . ASP A 1 186 ? 6.939 -6.817 13.598 1.00 39.78 186 ASP A O 1
ATOM 1511 N N . SER A 1 187 ? 7.309 -9.014 13.787 1.00 32.59 187 SER A N 1
ATOM 1512 C CA . SER A 1 187 ? 7.034 -9.134 15.215 1.00 32.59 187 SER A CA 1
ATOM 1513 C C . SER A 1 187 ? 8.136 -10.010 15.781 1.00 32.59 187 SER A C 1
ATOM 1515 O O . SER A 1 187 ? 8.267 -11.179 15.423 1.00 32.59 187 SER A O 1
ATOM 1517 N N . LYS A 1 188 ? 8.993 -9.400 16.599 1.00 39.53 188 LYS A N 1
ATOM 1518 C CA . LYS A 1 188 ? 10.175 -10.011 17.208 1.00 39.53 188 LYS A CA 1
ATOM 1519 C C . LYS A 1 188 ? 9.850 -11.365 17.852 1.00 39.53 188 LYS A C 1
ATOM 1521 O O . LYS A 1 188 ? 9.461 -11.396 19.011 1.00 39.53 188 LYS A O 1
ATOM 1526 N N . THR A 1 189 ? 10.154 -12.454 17.154 1.00 32.97 189 THR A N 1
ATOM 1527 C CA . THR A 1 189 ? 10.560 -13.736 17.747 1.00 32.97 189 THR A CA 1
ATOM 1528 C C . THR A 1 189 ? 11.269 -14.587 16.694 1.00 32.97 189 THR A C 1
ATOM 1530 O O . THR A 1 189 ? 10.727 -14.869 15.633 1.00 32.97 189 THR A O 1
ATOM 1533 N N . SER A 1 190 ? 12.515 -14.955 17.007 1.00 29.17 190 SER A N 1
ATOM 1534 C CA . SER A 1 190 ? 13.341 -15.960 16.320 1.00 29.17 190 SER A CA 1
ATOM 1535 C C . SER A 1 190 ? 12.553 -17.261 16.084 1.00 29.17 190 SER A C 1
ATOM 1537 O O . SER A 1 190 ? 11.843 -17.694 16.994 1.00 29.17 190 SER A O 1
ATOM 1539 N N . PRO A 1 191 ? 12.708 -17.909 14.917 1.00 34.28 191 PRO A N 1
ATOM 1540 C CA . PRO A 1 191 ? 13.678 -18.997 14.847 1.00 34.28 191 PRO A CA 1
ATOM 1541 C C . PRO A 1 191 ? 14.611 -18.911 13.636 1.00 34.28 191 PRO A C 1
ATOM 1543 O O . PRO A 1 191 ? 14.377 -18.220 12.647 1.00 34.28 191 PRO A O 1
ATOM 1546 N N . GLU A 1 192 ? 15.717 -19.624 13.785 1.00 32.94 192 GLU A N 1
ATOM 1547 C CA . GLU A 1 192 ? 16.804 -19.792 12.839 1.00 32.94 192 GLU A CA 1
ATOM 1548 C C . GLU A 1 192 ? 16.359 -20.166 11.412 1.00 32.94 192 GLU A C 1
ATOM 1550 O O . GLU A 1 192 ? 15.398 -20.893 11.190 1.00 32.94 192 GLU A O 1
ATOM 1555 N N . GLU A 1 193 ? 17.211 -19.754 10.467 1.00 30.42 193 GLU A N 1
ATOM 1556 C CA . GLU A 1 193 ? 17.471 -20.421 9.187 1.00 30.42 193 GLU A CA 1
ATOM 1557 C C . GLU A 1 193 ? 16.610 -20.082 7.947 1.00 30.42 193 GLU A C 1
ATOM 1559 O O . GLU A 1 193 ? 15.838 -20.881 7.437 1.00 30.42 193 GLU A O 1
ATOM 1564 N N . VAL A 1 194 ? 16.953 -18.962 7.290 1.00 31.08 194 VAL A N 1
ATOM 1565 C CA . VAL A 1 194 ? 17.260 -18.995 5.845 1.00 31.08 194 VAL A CA 1
ATOM 1566 C C . VAL A 1 194 ? 18.610 -18.319 5.625 1.00 31.08 194 VAL A C 1
ATOM 1568 O O . VAL A 1 194 ? 18.772 -17.102 5.728 1.00 31.08 194 VAL A O 1
ATOM 1571 N N . GLN A 1 195 ? 19.618 -19.144 5.349 1.00 30.20 195 GLN A N 1
ATOM 1572 C CA . GLN A 1 195 ? 20.977 -18.718 5.054 1.00 30.20 195 GLN A CA 1
ATOM 1573 C C . GLN A 1 195 ? 21.017 -17.883 3.765 1.00 30.20 195 GLN A C 1
ATOM 1575 O O . GLN A 1 195 ? 20.823 -18.394 2.667 1.00 30.20 195 GLN A O 1
ATOM 1580 N N . ASN A 1 196 ? 21.402 -16.614 3.883 1.00 26.86 196 ASN A N 1
ATOM 1581 C CA . ASN A 1 196 ? 22.175 -15.953 2.836 1.00 26.86 196 ASN A CA 1
ATOM 1582 C C . ASN A 1 196 ? 23.283 -15.121 3.491 1.00 26.86 196 ASN A C 1
ATOM 1584 O O . ASN A 1 196 ? 23.161 -13.925 3.752 1.00 26.86 196 ASN A O 1
ATOM 1588 N N . LYS A 1 197 ? 24.382 -15.814 3.818 1.00 31.39 197 LYS A N 1
ATOM 1589 C CA . LYS A 1 197 ? 25.627 -15.231 4.326 1.00 31.39 197 LYS A CA 1
ATOM 1590 C C . LYS A 1 197 ? 26.168 -14.216 3.314 1.00 31.39 197 LYS A C 1
ATOM 1592 O O . LYS A 1 197 ? 26.809 -14.593 2.337 1.00 31.39 197 LYS A O 1
ATOM 1597 N N . LYS A 1 198 ? 26.038 -12.923 3.616 1.00 29.58 198 LYS A N 1
ATOM 1598 C CA . LYS A 1 198 ? 27.006 -11.913 3.169 1.00 29.58 198 LYS A CA 1
ATOM 1599 C C . LYS A 1 198 ? 27.653 -11.282 4.394 1.00 29.58 198 LYS A C 1
ATOM 1601 O O . LYS A 1 198 ? 27.136 -10.366 5.019 1.00 29.58 198 LYS A O 1
ATOM 1606 N N . ARG A 1 199 ? 28.793 -11.875 4.743 1.00 30.61 199 ARG A N 1
ATOM 1607 C CA . ARG A 1 199 ? 29.755 -11.436 5.751 1.00 30.61 199 ARG A CA 1
ATOM 1608 C C . ARG A 1 199 ? 30.216 -10.021 5.373 1.00 30.61 199 ARG A C 1
ATOM 1610 O O . ARG A 1 199 ? 30.902 -9.866 4.367 1.00 30.61 199 ARG A O 1
ATOM 1617 N N . ILE A 1 200 ? 29.843 -9.009 6.149 1.00 31.55 200 ILE A N 1
ATOM 1618 C CA . ILE A 1 200 ? 30.590 -7.749 6.197 1.00 31.55 200 ILE A CA 1
ATOM 1619 C C . ILE A 1 200 ? 31.421 -7.837 7.468 1.00 31.55 200 ILE A C 1
ATOM 1621 O O . ILE A 1 200 ? 30.902 -7.859 8.579 1.00 31.55 200 ILE A O 1
ATOM 1625 N N . SER A 1 201 ? 32.717 -8.036 7.263 1.00 41.03 201 SER A N 1
ATOM 1626 C CA . SER A 1 201 ? 33.741 -7.992 8.292 1.00 41.03 201 SER A CA 1
ATOM 1627 C C . SER A 1 201 ? 33.797 -6.607 8.927 1.00 41.03 201 SER A C 1
ATOM 1629 O O . SER A 1 201 ? 33.810 -5.602 8.219 1.00 41.03 201 SER A O 1
ATOM 1631 N N . ASN A 1 202 ? 33.897 -6.600 10.253 1.00 30.34 202 ASN A N 1
ATOM 1632 C CA . ASN A 1 202 ? 34.325 -5.474 11.071 1.00 30.34 202 ASN A CA 1
ATOM 1633 C C . ASN A 1 202 ? 35.566 -4.785 10.486 1.00 30.34 202 ASN A C 1
ATOM 1635 O O . ASN A 1 202 ? 36.524 -5.458 10.100 1.00 30.34 202 ASN A O 1
ATOM 1639 N N . MET A 1 203 ? 35.590 -3.458 10.551 1.00 28.55 203 MET A N 1
ATOM 1640 C CA . MET A 1 203 ? 36.808 -2.716 10.850 1.00 28.55 203 MET A CA 1
ATOM 1641 C C . MET A 1 203 ? 36.482 -1.686 11.929 1.00 28.55 203 MET A C 1
ATOM 1643 O O . MET A 1 203 ? 35.374 -1.152 11.963 1.00 28.55 203 MET A O 1
ATOM 1647 N N . ALA A 1 204 ? 37.449 -1.572 12.835 1.00 35.78 204 ALA A N 1
ATOM 1648 C CA . ALA A 1 204 ? 37.486 -0.781 14.054 1.00 35.78 204 ALA A CA 1
ATOM 1649 C C . ALA A 1 204 ? 37.224 0.717 13.852 1.00 35.78 204 ALA A C 1
ATOM 1651 O O . ALA A 1 204 ? 37.412 1.206 12.715 1.00 35.78 204 ALA A O 1
#

Foldseek 3Di:
DLPDPVVVVVVDPSQQWDWDCPPHTDIGHNDPPPPPVVLVVVVVVCVQLVNPCVPDDPVNSVVVCCCCPVQQQWHWDQDPSDTWIKGKKKFFWWWAQDPNDIDTDADQWDQDPNDIDGDPDGGTQMDTDHPPDDSVNVNVVSVVVVVVVVVVVPPDPDDDDDDDDDDDDGDTDGDDMDTDIDTDDDDDDDDDDDDDDDDDDDDD

Secondary structure (DSSP, 8-state):
-TT-GGGGGGT---S--EEE-BTB-EEE---------HHHHHHHHHHHTT--GGGS-HHHHHHHHIIIIIS--EEEEEETTEEEEEEEEEEEEEEEEETTEEEE----EEEETTEEEE--S---EEEEPPTT--HHHHHHHHHHHHHHHHHHHHS-SSPPP---PPPPP---EEEEEEEEEEE----S----------------

Solvent-accessible surface area (backbone atoms only — not comparable to full-atom values): 13259 Å² total; per-residue (Å²): 127,86,80,60,66,74,51,54,78,74,71,47,80,77,72,66,64,49,73,50,67,93,86,56,86,42,79,46,69,75,71,74,76,73,82,78,48,61,65,58,53,50,50,52,52,40,48,74,65,72,44,66,65,85,77,50,50,70,66,59,48,52,53,50,47,38,33,43,71,73,62,25,40,33,47,81,42,83,52,96,89,38,78,46,42,42,37,42,35,43,39,43,50,48,40,42,75,58,97,88,40,83,43,67,68,58,55,55,67,47,77,54,93,92,41,78,40,77,42,89,67,84,44,64,51,70,41,78,29,42,79,89,54,52,72,66,60,44,49,50,52,48,50,51,53,49,52,51,54,49,52,68,66,66,53,71,95,57,86,85,74,91,71,91,79,80,85,80,87,78,82,83,48,82,80,59,74,56,82,50,77,49,80,61,84,91,70,99,69,90,79,88,85,84,90,76,90,76,85,78,78,86,76,133

Radius of gyration: 27.19 Å; Cα contacts (8 Å, |Δi|>4): 206; chains: 1; bounding box: 78×50×69 Å